Protein AF-K6U8A3-F1 (afdb_monomer_lite)

Foldseek 3Di:
DDDDDDDDDDDPDDDDDDDDDDDDDDDDDDDDDDPPPPPPPPFDDPPPWACQLQLFFPLVLVQLLDDPCLLVLLLVLCCCQPVVPDDPVSCVVVVDDDDSVDRDALLVCCVVPLQSSLQNLQVVVVVLCCVVPNPCCPFQPQVLQQVQQCCCCQVVVNHGDLHAAAPSSVVSVSSVSRVVSCVVQVKDWPDKDRFNGFLDWDGGRQWIWTKTWMWTWTDGPNDTDIDIWIKIWTKGFHPCSSSSNDDDPDDDSNGIHGRTMTTAPDGRVCSVPDDDGDSVVSCVSSVHD

Secondary structure (DSSP, 8-state):
----------------PPP-----------------------PPPTTSS-GGGG---HHHHHHHTS-TTHHHHHHHHHHHHHS----HHHHHHHT----TTPPPPHHHHHHHSHHHHHHHHHHHHHHHHHHHH-HIIIIIIIIHHHHHHHIIIIIS-----S--B-HHHHTT-HHHHHHHHHHHTTEEEEEEE--SS-SEEEEETTEEEEEEEEEEEEEETTEEEEEEEEEEEEEEE-HHHHTT----S---TTSEEEEEEEE-SS-TTTTTT-----HHHHHHHTT--

pLDDT: mean 82.22, std 21.34, range [26.22, 97.38]

Radius of gyration: 25.93 Å; chains: 1; bounding box: 70×64×68 Å

Structure (mmCIF, N/CA/C/O backbone):
data_AF-K6U8A3-F1
#
_entry.id   AF-K6U8A3-F1
#
loop_
_atom_site.group_PDB
_atom_site.id
_atom_site.type_symbol
_atom_site.label_atom_id
_atom_site.label_alt_id
_atom_site.label_comp_id
_atom_site.label_asym_id
_atom_site.label_entity_id
_atom_site.label_seq_id
_atom_site.pdbx_PDB_ins_code
_atom_site.Cartn_x
_atom_site.Cartn_y
_atom_site.Cartn_z
_atom_site.occupancy
_atom_site.B_iso_or_equiv
_atom_site.auth_seq_id
_atom_site.auth_comp_id
_atom_site.auth_asym_id
_atom_site.auth_atom_id
_atom_site.pdbx_PDB_model_num
ATOM 1 N N . MET A 1 1 ? -45.084 24.220 -28.113 1.00 35.88 1 MET A N 1
ATOM 2 C CA . MET A 1 1 ? -44.833 22.967 -27.361 1.00 35.88 1 MET A CA 1
ATOM 3 C C . MET A 1 1 ? -44.150 23.301 -26.039 1.00 35.88 1 MET A C 1
ATOM 5 O O . MET A 1 1 ? -43.541 24.353 -25.929 1.00 35.88 1 MET A O 1
ATOM 9 N N . LYS A 1 2 ? -44.396 22.476 -25.022 1.00 29.36 2 LYS A N 1
ATOM 10 C CA . LYS A 1 2 ? -44.248 22.742 -23.581 1.00 29.36 2 LYS A CA 1
ATOM 11 C C . LYS A 1 2 ? -42.778 22.800 -23.086 1.00 29.36 2 LYS A C 1
ATOM 13 O O . LYS A 1 2 ? -41.975 22.022 -23.575 1.00 29.36 2 LYS A O 1
ATOM 18 N N . LYS A 1 3 ? -42.537 23.694 -22.098 1.00 26.92 3 LYS A N 1
ATOM 19 C CA . LYS A 1 3 ? -41.635 23.722 -20.894 1.00 26.92 3 LYS A CA 1
ATOM 20 C C . LYS A 1 3 ? -40.446 22.721 -20.815 1.00 26.92 3 LYS A C 1
ATOM 22 O O . LYS A 1 3 ? -40.635 21.567 -21.160 1.00 26.92 3 LYS A O 1
ATOM 27 N N . LYS A 1 4 ? -39.258 23.017 -20.245 1.00 29.42 4 LYS A N 1
ATOM 28 C CA . LYS A 1 4 ? -38.856 23.708 -18.976 1.00 29.42 4 LYS A CA 1
ATOM 29 C C . LYS A 1 4 ? -37.395 24.235 -19.109 1.00 29.42 4 LYS A C 1
ATOM 31 O O . LYS A 1 4 ? -36.600 23.546 -19.732 1.00 29.42 4 LYS A O 1
ATOM 36 N N . GLN A 1 5 ? -37.033 25.485 -18.773 1.00 26.56 5 GLN A N 1
ATOM 37 C CA . GLN A 1 5 ? -36.526 26.035 -17.479 1.00 26.56 5 GLN A CA 1
ATOM 38 C C . GLN A 1 5 ? -35.533 25.122 -16.711 1.00 26.56 5 GLN A C 1
ATOM 40 O O . GLN A 1 5 ? -35.923 24.002 -16.410 1.00 26.56 5 GLN A O 1
ATOM 45 N N . ILE A 1 6 ? -34.247 25.434 -16.441 1.00 31.02 6 ILE A N 1
ATOM 46 C CA . ILE A 1 6 ? -33.487 26.617 -15.934 1.00 31.02 6 ILE A CA 1
ATOM 47 C C . ILE A 1 6 ? -33.109 26.483 -14.432 1.00 31.02 6 ILE A C 1
ATOM 49 O O . ILE A 1 6 ? -33.990 26.413 -13.584 1.00 31.02 6 ILE A O 1
ATOM 53 N N . ILE A 1 7 ? -31.785 26.578 -14.193 1.00 26.41 7 ILE A N 1
ATOM 54 C CA . ILE A 1 7 ? -31.013 27.128 -13.047 1.00 26.41 7 ILE A CA 1
ATOM 55 C C . ILE A 1 7 ? -30.663 26.273 -11.806 1.00 26.41 7 ILE A C 1
ATOM 57 O O . ILE A 1 7 ? -31.509 25.734 -11.100 1.00 26.41 7 ILE A O 1
ATOM 61 N N . SER A 1 8 ? -29.342 26.276 -11.561 1.00 34.12 8 SER A N 1
ATOM 62 C CA . SER A 1 8 ? -28.555 26.040 -10.343 1.00 34.12 8 SER A CA 1
ATOM 63 C C . SER A 1 8 ? -29.163 26.587 -9.056 1.00 34.12 8 SER A C 1
ATOM 65 O O . SER A 1 8 ? -29.753 27.651 -9.095 1.00 34.12 8 SER A O 1
ATOM 67 N N . ILE A 1 9 ? -28.848 25.992 -7.902 1.00 30.17 9 ILE A N 1
ATOM 68 C CA . ILE A 1 9 ? -28.733 26.718 -6.624 1.00 30.17 9 ILE A CA 1
ATOM 69 C C . ILE A 1 9 ? -27.788 25.949 -5.683 1.00 30.17 9 ILE A C 1
ATOM 71 O O . ILE A 1 9 ? -27.979 24.766 -5.410 1.00 30.17 9 ILE A O 1
ATOM 75 N N . LEU A 1 10 ? -26.773 26.679 -5.205 1.00 28.81 10 LEU A N 1
ATOM 76 C CA . LEU A 1 10 ? -26.010 26.454 -3.976 1.00 28.81 10 LEU A CA 1
ATOM 77 C C . LEU A 1 10 ? -26.970 26.250 -2.792 1.00 28.81 10 LEU A C 1
ATOM 79 O O . LEU A 1 10 ? -27.760 27.146 -2.500 1.00 28.81 10 LEU A O 1
ATOM 83 N N . LEU A 1 11 ? -26.845 25.158 -2.039 1.00 27.16 11 LEU A N 1
ATOM 84 C CA . LEU A 1 11 ? -27.446 25.081 -0.706 1.00 27.16 11 LEU A CA 1
ATOM 85 C C . LEU A 1 11 ? -26.465 25.618 0.342 1.00 27.16 11 LEU A C 1
ATOM 87 O O . LEU A 1 11 ? -25.591 24.906 0.826 1.00 27.16 11 LEU A O 1
ATOM 91 N N . ALA A 1 12 ? -26.655 26.886 0.701 1.00 31.59 12 ALA A N 1
ATOM 92 C CA . ALA A 1 12 ? -26.3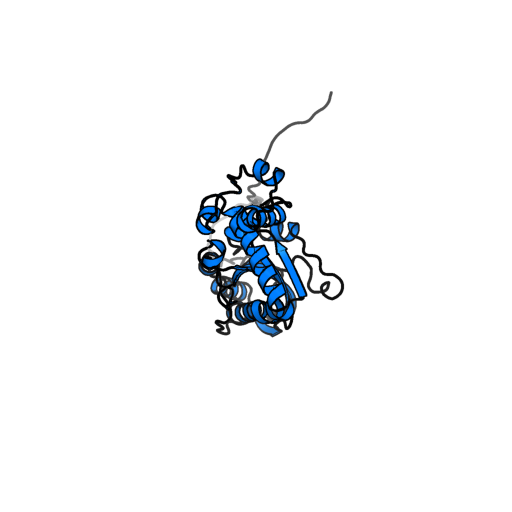47 27.396 2.028 1.00 31.59 12 ALA A CA 1
ATOM 93 C C . ALA A 1 12 ? -27.630 27.280 2.862 1.00 31.59 12 ALA A C 1
ATOM 95 O O . ALA A 1 12 ? -28.633 27.926 2.563 1.00 31.59 12 ALA A O 1
ATOM 96 N N . SER A 1 13 ? -27.626 26.423 3.878 1.00 29.50 13 SER A N 1
ATOM 97 C CA . SER A 1 13 ? -28.748 26.255 4.800 1.00 29.50 13 SER A CA 1
ATOM 98 C C . SER A 1 13 ? -28.536 27.105 6.053 1.00 29.50 13 SER A C 1
ATOM 100 O O . SER A 1 13 ? -27.825 26.703 6.971 1.00 29.50 13 SER A O 1
ATOM 102 N N . THR A 1 14 ? -29.183 28.269 6.096 1.00 30.77 14 THR A N 1
ATOM 103 C CA . THR A 1 14 ? -29.512 29.003 7.325 1.00 30.77 14 THR A CA 1
ATOM 104 C C . THR A 1 14 ? -30.912 28.594 7.788 1.00 30.77 14 THR A C 1
ATOM 106 O O . THR A 1 14 ? -31.884 28.709 7.043 1.00 30.77 14 THR A O 1
ATOM 109 N N . LEU A 1 15 ? -31.026 28.100 9.024 1.00 30.42 15 LEU A N 1
ATOM 110 C CA . LEU A 1 15 ? -32.293 27.698 9.641 1.00 30.42 15 LEU A CA 1
ATOM 111 C C . LEU A 1 15 ? -32.801 28.787 10.599 1.00 30.42 15 LEU A C 1
ATOM 113 O O . LEU A 1 15 ? -32.274 28.995 11.685 1.00 30.42 15 LEU A O 1
ATOM 117 N N . VAL A 1 16 ? -33.797 29.509 10.086 1.00 33.47 16 VAL A N 1
ATOM 118 C CA . VAL A 1 16 ? -35.044 30.017 10.687 1.00 33.47 16 VAL A CA 1
ATOM 119 C C . VAL A 1 16 ? -35.156 30.039 12.223 1.00 33.47 16 VAL A C 1
ATOM 121 O O . VAL A 1 16 ? -35.279 29.002 12.869 1.00 33.47 16 VAL A O 1
ATOM 124 N N . LEU A 1 17 ? -35.310 31.250 12.770 1.00 30.38 17 LEU A N 1
ATOM 125 C CA . LEU A 1 17 ? -36.030 31.520 14.020 1.00 30.38 17 LEU A CA 1
ATOM 126 C C . LEU A 1 17 ? -37.488 31.865 13.685 1.00 30.38 17 LEU A C 1
ATOM 128 O O . LEU A 1 17 ? -37.759 32.797 12.927 1.00 30.38 17 LEU A O 1
ATOM 132 N N . SER A 1 18 ? -38.427 31.111 14.250 1.00 36.34 18 SER A N 1
ATOM 133 C CA . SER A 1 18 ? -39.861 31.394 14.200 1.00 36.34 18 SER A CA 1
ATOM 134 C C . SER A 1 18 ? -40.231 32.494 15.196 1.00 36.34 18 SER A C 1
ATOM 136 O O . SER A 1 18 ? -39.960 32.368 16.390 1.00 36.34 18 SER A O 1
ATOM 138 N N . VAL A 1 19 ? -40.905 33.534 14.705 1.00 33.38 19 VAL A N 1
ATOM 139 C CA . VAL A 1 19 ? -41.588 34.551 15.511 1.00 33.38 19 VAL A CA 1
ATOM 140 C C . VAL A 1 19 ? -43.072 34.201 15.613 1.00 33.38 19 VAL A C 1
ATOM 142 O O . VAL A 1 19 ? -43.750 34.050 14.601 1.00 33.38 19 VAL A O 1
ATOM 145 N N . ALA A 1 20 ? -43.578 34.153 16.839 1.00 35.59 20 ALA A N 1
ATOM 146 C CA . ALA A 1 20 ? -44.954 34.463 17.224 1.00 35.59 20 ALA A CA 1
ATOM 147 C C . ALA A 1 20 ? -44.836 35.040 18.648 1.00 35.59 20 ALA A C 1
ATOM 149 O O . ALA A 1 20 ? -44.120 34.472 19.460 1.00 35.59 20 ALA A O 1
ATOM 150 N N . GLY A 1 21 ? -45.396 36.168 19.068 1.00 27.78 21 GLY A N 1
ATOM 151 C CA . GLY A 1 21 ? -46.399 37.061 18.513 1.00 27.78 21 GLY A CA 1
ATOM 152 C C . GLY A 1 21 ? -47.161 37.658 19.706 1.00 27.78 21 GLY A C 1
ATOM 153 O O . GLY A 1 21 ? -48.033 36.994 20.242 1.00 27.78 21 GLY A O 1
ATOM 154 N N . CYS A 1 22 ? -46.791 38.887 20.089 1.00 30.98 22 CYS A N 1
ATOM 155 C CA . CYS A 1 22 ? -47.539 39.911 20.846 1.00 30.98 22 CYS A CA 1
ATOM 156 C C . CYS A 1 22 ? -48.062 39.658 22.281 1.00 30.98 22 CYS A C 1
ATOM 158 O O . CYS A 1 22 ? -48.959 38.859 22.519 1.00 30.98 22 CYS A O 1
ATOM 160 N N . GLY A 1 23 ? -47.639 40.542 23.197 1.00 26.22 23 GLY A N 1
ATOM 161 C CA . GLY A 1 23 ? -48.349 40.878 24.437 1.00 26.22 23 GLY A CA 1
ATOM 162 C C . GLY A 1 23 ? -47.512 41.773 25.359 1.00 26.22 23 GLY A C 1
ATOM 163 O O . GLY A 1 23 ? -46.598 41.284 26.010 1.00 26.22 23 GLY A O 1
ATOM 164 N N . ASN A 1 24 ? -47.795 43.081 25.381 1.00 32.06 24 ASN A N 1
ATOM 165 C CA . ASN A 1 24 ? -47.168 44.082 26.260 1.00 32.06 24 ASN A CA 1
ATOM 166 C C . ASN A 1 24 ? -47.324 43.735 27.755 1.00 32.06 24 ASN A C 1
ATOM 168 O O . ASN A 1 24 ? -48.407 43.315 28.152 1.00 32.06 24 ASN A O 1
ATOM 172 N N . VAL A 1 25 ? -46.293 44.029 28.563 1.00 28.42 25 VAL A N 1
ATOM 173 C CA . VAL A 1 25 ? -46.307 44.889 29.777 1.00 28.42 25 VAL A CA 1
ATOM 174 C C . VAL A 1 25 ? -45.043 44.630 30.628 1.00 28.42 25 VAL A C 1
ATOM 176 O O . VAL A 1 25 ? -44.762 43.509 31.028 1.00 28.42 25 VAL A O 1
ATOM 179 N N . GLU A 1 26 ? -44.322 45.730 30.862 1.00 27.50 26 GLU A N 1
ATOM 180 C CA . GLU A 1 26 ? -43.403 46.100 31.954 1.00 27.50 26 GLU A CA 1
ATOM 181 C C . GLU A 1 26 ? -42.229 45.209 32.419 1.00 27.50 26 GLU A C 1
ATOM 183 O O . GLU A 1 26 ? -42.326 44.048 32.797 1.00 27.50 26 GLU A O 1
ATOM 188 N N . SER A 1 27 ? -41.086 45.896 32.486 1.00 34.75 27 SER A N 1
ATOM 189 C CA . SER A 1 27 ? -39.817 45.554 33.122 1.00 34.75 27 SER A CA 1
ATOM 190 C C . SER A 1 27 ? -39.935 45.011 34.551 1.00 34.75 27 SER A C 1
ATOM 192 O O . SER A 1 27 ? -40.571 45.652 35.389 1.00 34.75 27 SER A O 1
ATOM 194 N N . LYS A 1 28 ? -39.171 43.953 34.857 1.00 28.53 28 LYS A N 1
ATOM 195 C CA . LYS A 1 28 ? -38.159 43.909 35.936 1.00 28.53 28 LYS A CA 1
ATOM 196 C C . LYS A 1 28 ? -37.481 42.534 35.999 1.00 28.53 28 LYS A C 1
ATOM 198 O O . LYS A 1 28 ? -38.153 41.513 35.952 1.00 28.53 28 LYS A O 1
ATOM 203 N N . ASP A 1 29 ? -36.154 42.583 36.094 1.00 34.88 29 ASP A N 1
ATOM 204 C CA . ASP A 1 29 ? -35.201 41.608 36.635 1.00 34.88 29 ASP A CA 1
ATOM 205 C C . ASP A 1 29 ? -35.615 40.133 36.720 1.00 34.88 29 ASP A C 1
ATOM 207 O O . ASP A 1 29 ? -36.453 39.753 37.537 1.00 34.88 29 ASP A O 1
ATOM 211 N N . ARG A 1 30 ? -34.883 39.282 35.987 1.00 29.86 30 ARG A N 1
ATOM 212 C CA . ARG A 1 30 ? -34.468 37.958 36.472 1.00 29.86 30 ARG A CA 1
ATOM 213 C C . ARG A 1 30 ? -33.331 37.386 35.633 1.00 29.86 30 ARG A C 1
ATOM 215 O O . ARG A 1 30 ? -33.435 37.254 34.415 1.00 29.86 30 ARG A O 1
ATOM 222 N N . GLU A 1 31 ? -32.257 37.055 36.342 1.00 39.59 31 GLU A N 1
ATOM 223 C CA . GLU A 1 31 ? -31.182 36.159 35.935 1.00 39.59 31 GLU A CA 1
ATOM 224 C C . GLU A 1 31 ? -31.754 34.946 35.197 1.00 39.59 31 GLU A C 1
ATOM 226 O O . GLU A 1 31 ? -32.585 34.220 35.741 1.00 39.59 31 GLU A O 1
ATOM 231 N N . ASN A 1 32 ? -31.294 34.705 33.972 1.00 26.92 32 ASN A N 1
ATOM 232 C CA . ASN A 1 32 ? -31.509 33.431 33.307 1.00 26.92 32 ASN A CA 1
ATOM 233 C C . ASN A 1 32 ? -30.154 32.815 32.989 1.00 26.92 32 ASN A C 1
ATOM 235 O O . ASN A 1 32 ? -29.390 33.308 32.159 1.00 26.92 32 ASN A O 1
ATOM 239 N N . ALA A 1 33 ? -29.893 31.719 33.697 1.00 35.16 33 ALA A N 1
ATOM 240 C CA . ALA A 1 33 ? -28.872 30.743 33.395 1.00 35.16 33 ALA A CA 1
ATOM 241 C C . ALA A 1 33 ? -28.914 30.401 31.901 1.00 35.16 33 ALA A C 1
ATOM 243 O O . ALA A 1 33 ? -29.933 29.931 31.390 1.00 35.16 33 ALA A O 1
ATOM 244 N N . SER A 1 34 ? -27.803 30.616 31.194 1.00 30.12 34 SER A N 1
ATOM 245 C CA . SER A 1 34 ? -27.663 30.084 29.846 1.00 30.12 34 SER A CA 1
ATOM 246 C C . SER A 1 34 ? -27.550 28.564 29.952 1.00 30.12 34 SER A C 1
ATOM 248 O O . SER A 1 34 ? -26.484 28.028 30.262 1.00 30.12 34 SER A O 1
ATOM 250 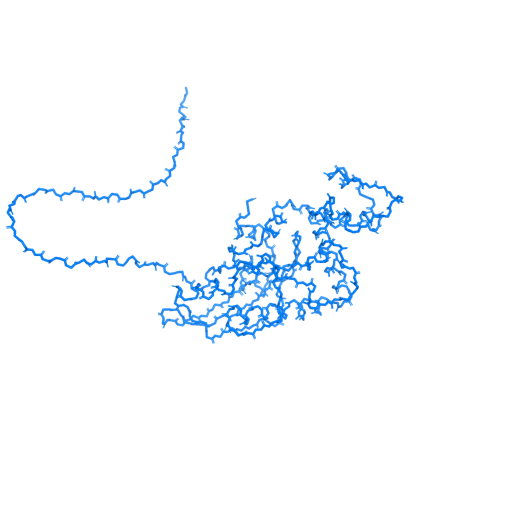N N . GLN A 1 35 ? -28.639 27.851 29.683 1.00 36.22 35 GLN A N 1
ATOM 251 C CA . GLN A 1 35 ? -28.529 26.482 29.203 1.00 36.22 35 GLN A CA 1
ATOM 252 C C . GLN A 1 35 ? -27.868 26.555 27.825 1.00 36.22 35 GLN A C 1
ATOM 254 O O . GLN A 1 35 ? -28.521 26.781 26.810 1.00 36.22 35 GLN A O 1
ATOM 259 N N . GLN A 1 36 ? -26.542 26.398 27.799 1.00 33.03 36 GLN A N 1
ATOM 260 C CA . GLN A 1 36 ? -25.858 25.898 26.617 1.00 33.03 36 GLN A CA 1
ATOM 261 C C . GLN A 1 36 ? -26.446 24.513 26.349 1.00 33.03 36 GLN A C 1
ATOM 263 O O . GLN A 1 36 ? -26.078 23.536 26.998 1.00 33.03 36 GLN A O 1
ATOM 268 N N . THR A 1 37 ? -27.393 24.426 25.419 1.00 33.75 37 THR A N 1
ATOM 269 C CA . THR A 1 37 ? -27.700 23.172 24.738 1.00 33.75 37 THR A CA 1
ATOM 270 C C . THR A 1 37 ? -26.404 22.707 24.092 1.00 33.75 37 THR A C 1
ATOM 272 O O . THR A 1 37 ? -26.013 23.196 23.032 1.00 33.75 37 THR A O 1
ATOM 275 N N . ALA A 1 38 ? -25.693 21.818 24.786 1.00 37.59 38 ALA A N 1
ATOM 276 C CA . ALA A 1 38 ? -24.611 21.052 24.210 1.00 37.59 38 ALA A CA 1
ATOM 277 C C . ALA A 1 38 ? -25.214 20.320 23.013 1.00 37.59 38 ALA A C 1
ATOM 279 O O . ALA A 1 38 ? -26.070 19.452 23.179 1.00 37.59 38 ALA A O 1
ATOM 280 N N . VAL A 1 39 ? -24.827 20.730 21.807 1.00 37.94 39 VAL A N 1
ATOM 281 C CA . VAL A 1 39 ? -25.067 19.930 20.612 1.00 37.94 39 VAL A CA 1
ATOM 282 C C . VAL A 1 39 ? -24.349 18.618 20.886 1.00 37.94 39 VAL A C 1
ATOM 284 O O . VAL A 1 39 ? -23.119 18.572 20.909 1.00 37.94 39 VAL A O 1
ATOM 287 N N . GLU A 1 40 ? -25.115 17.583 21.215 1.00 40.81 40 GLU A N 1
ATOM 288 C CA . GLU A 1 40 ? -24.596 16.240 21.384 1.00 40.81 40 GLU A CA 1
ATOM 289 C C . GLU A 1 40 ? -24.090 15.822 20.004 1.00 40.81 40 GLU A C 1
ATOM 291 O O . GLU A 1 40 ? -24.860 15.473 19.112 1.00 40.81 40 GLU A O 1
ATOM 296 N N . VAL A 1 41 ? -22.786 16.005 19.784 1.00 47.97 41 VAL A N 1
ATOM 297 C CA . VAL A 1 41 ? -22.106 15.539 18.580 1.00 47.97 41 VAL A CA 1
ATOM 298 C C . VAL A 1 41 ? -22.381 14.046 18.520 1.00 47.97 41 VAL A C 1
ATOM 300 O O . VAL A 1 41 ? -21.908 13.304 19.382 1.00 47.97 41 VAL A O 1
ATOM 303 N N . VAL A 1 42 ? -23.196 13.623 17.551 1.00 53.47 42 VAL A N 1
ATOM 304 C CA . VAL A 1 42 ? -23.470 12.208 17.306 1.00 53.47 42 VAL A CA 1
ATOM 305 C C . VAL A 1 42 ? -22.128 11.572 16.974 1.00 53.47 42 VAL A C 1
ATOM 307 O O . VAL A 1 42 ? -21.573 11.802 15.901 1.00 53.47 42 VAL A O 1
ATOM 310 N N . LYS A 1 43 ? -21.563 10.858 17.947 1.00 67.19 43 LYS A N 1
ATOM 311 C CA . LYS A 1 43 ? -20.284 10.175 17.786 1.00 67.19 43 LYS A CA 1
ATOM 312 C C . LYS A 1 43 ? -20.481 9.010 16.838 1.00 67.19 43 LYS A C 1
ATOM 314 O O . LYS A 1 43 ? -21.478 8.294 16.920 1.00 67.19 43 LYS A O 1
ATOM 319 N N . GLU A 1 44 ? -19.531 8.852 15.934 1.00 77.94 44 GLU A N 1
ATOM 320 C CA . GLU A 1 44 ? -19.513 7.738 15.001 1.00 77.94 44 GLU A CA 1
ATOM 321 C C . GLU A 1 44 ? -19.394 6.412 15.767 1.00 77.94 44 GLU A C 1
ATOM 323 O O . GLU A 1 44 ? -18.753 6.345 16.820 1.00 77.94 44 GLU A O 1
ATOM 328 N N . GLU A 1 45 ? -20.010 5.348 15.255 1.00 85.06 45 GLU A N 1
ATOM 329 C CA . GLU A 1 45 ? -19.777 4.002 15.777 1.00 85.06 45 GLU A CA 1
ATOM 330 C C . GLU A 1 45 ? -18.288 3.644 15.634 1.00 85.06 45 GLU A C 1
ATOM 332 O O . GLU A 1 45 ? -17.689 3.884 14.584 1.00 85.06 45 GLU A O 1
ATOM 337 N N . ALA A 1 46 ? -17.683 3.074 16.684 1.00 85.75 46 ALA A N 1
ATOM 338 C CA . ALA A 1 46 ? -16.265 2.729 16.686 1.00 85.75 46 ALA A CA 1
ATOM 339 C C . ALA A 1 46 ? -15.869 1.934 15.432 1.00 85.75 46 ALA A C 1
ATOM 341 O O . ALA A 1 46 ? -16.400 0.848 15.173 1.00 85.75 46 ALA A O 1
ATOM 342 N N . PHE A 1 47 ? -14.897 2.478 14.695 1.00 88.56 47 PHE A N 1
ATOM 343 C CA . PHE A 1 47 ? -14.329 1.893 13.483 1.00 88.56 47 PHE A CA 1
ATOM 344 C C . PHE A 1 47 ? -15.318 1.677 12.325 1.00 88.56 47 PHE A C 1
ATOM 346 O O . PHE A 1 47 ? -15.084 0.809 11.482 1.00 88.56 47 PHE A O 1
ATOM 353 N N . ALA A 1 48 ? -16.422 2.432 12.261 1.00 84.00 48 ALA A N 1
ATOM 354 C CA . ALA A 1 48 ? -17.243 2.476 11.047 1.00 84.00 48 ALA A CA 1
ATOM 355 C C . ALA A 1 48 ? -16.456 3.068 9.858 1.00 84.00 48 ALA A C 1
ATOM 357 O O . ALA A 1 48 ? -16.582 2.586 8.733 1.00 84.00 48 ALA A O 1
ATOM 358 N N . THR A 1 49 ? -15.587 4.039 10.132 1.00 81.50 49 THR A N 1
ATOM 359 C CA . THR A 1 49 ? -14.495 4.528 9.284 1.00 81.50 49 THR A CA 1
ATOM 360 C C . THR A 1 49 ? -13.188 4.566 10.084 1.00 81.50 49 THR A C 1
ATOM 362 O O . THR A 1 49 ? -13.187 4.383 11.306 1.00 81.50 49 THR A O 1
ATOM 365 N N . ILE A 1 50 ? -12.060 4.789 9.402 1.00 91.19 50 ILE A N 1
ATOM 366 C CA . ILE A 1 50 ? -10.758 5.020 10.044 1.00 91.19 50 ILE A CA 1
ATOM 367 C C . ILE A 1 50 ? -10.152 6.338 9.540 1.00 91.19 50 ILE A C 1
ATOM 369 O O . ILE A 1 50 ? -10.323 6.679 8.364 1.00 91.19 50 ILE A O 1
ATOM 373 N N . PRO A 1 51 ? -9.450 7.112 10.388 1.00 91.94 51 PRO A N 1
ATOM 374 C CA . PRO A 1 51 ? -8.890 8.398 9.975 1.00 91.94 51 PRO A CA 1
ATOM 375 C C . PRO A 1 51 ? -7.847 8.278 8.854 1.00 91.94 51 PRO A C 1
ATOM 377 O O . PRO A 1 51 ? -7.693 9.218 8.074 1.00 91.94 51 PRO A O 1
ATOM 380 N N . GLU A 1 52 ? -7.169 7.136 8.731 1.00 92.81 52 GLU A N 1
ATOM 381 C CA . GLU A 1 52 ? -6.140 6.867 7.723 1.00 92.81 52 GLU A CA 1
ATOM 382 C C . GLU A 1 52 ? -6.644 6.986 6.284 1.00 92.81 52 GLU A C 1
ATOM 384 O O . GLU A 1 52 ? -5.871 7.375 5.409 1.00 92.81 52 GLU A O 1
ATOM 389 N N . GLU A 1 53 ? -7.936 6.762 6.031 1.00 90.56 53 GLU A N 1
ATOM 390 C CA . GLU A 1 53 ? -8.526 6.934 4.695 1.00 90.56 53 GLU A CA 1
ATOM 391 C C . GLU A 1 53 ? -8.381 8.377 4.183 1.00 90.56 53 GLU A C 1
ATOM 393 O O . GLU A 1 53 ? -8.294 8.620 2.979 1.00 90.56 53 GLU A O 1
ATOM 398 N N . LYS A 1 54 ? -8.264 9.349 5.097 1.00 89.88 54 LYS A N 1
ATOM 399 C CA . LYS A 1 54 ? -8.018 10.764 4.776 1.00 89.88 54 LYS A CA 1
ATOM 400 C C . LYS A 1 54 ? -6.531 11.098 4.650 1.00 89.88 54 LYS A C 1
ATOM 402 O O . LYS A 1 54 ? -6.188 12.173 4.158 1.00 89.88 54 LYS A O 1
ATOM 407 N N . LEU A 1 55 ? -5.650 10.196 5.078 1.00 92.00 55 LEU A N 1
ATOM 408 C CA . LEU A 1 55 ? -4.199 10.377 5.117 1.00 92.00 55 LEU A CA 1
ATOM 409 C C . LEU A 1 55 ? -3.484 9.720 3.926 1.00 92.00 55 LEU A C 1
ATOM 411 O O . LEU A 1 55 ? -2.266 9.593 3.932 1.00 92.00 55 LEU A O 1
ATOM 415 N N . VAL A 1 56 ? -4.206 9.323 2.880 1.00 91.06 56 VAL A N 1
ATOM 416 C CA . VAL A 1 56 ? -3.605 8.772 1.659 1.00 91.06 56 VAL A CA 1
ATOM 417 C C . VAL A 1 56 ? -2.579 9.735 1.035 1.00 91.06 56 VAL A C 1
ATOM 419 O O . VAL A 1 56 ? -2.793 10.953 0.953 1.00 91.06 56 VAL A O 1
ATOM 422 N N . THR A 1 57 ? -1.449 9.177 0.602 1.00 93.44 57 THR A N 1
ATOM 423 C CA . THR A 1 57 ? -0.385 9.889 -0.122 1.00 93.44 57 THR A CA 1
ATOM 424 C C . THR A 1 57 ? -0.852 10.356 -1.501 1.00 93.44 57 THR A C 1
ATOM 426 O O . THR A 1 57 ? -1.648 9.698 -2.176 1.00 93.44 57 THR A O 1
ATOM 429 N N . ASN A 1 58 ? -0.348 11.505 -1.943 1.00 93.94 58 ASN A N 1
ATOM 430 C CA . ASN A 1 58 ? -0.521 12.024 -3.292 1.00 93.94 58 ASN A CA 1
ATOM 431 C C . ASN A 1 58 ? 0.053 11.046 -4.309 1.00 93.94 58 ASN A C 1
ATOM 433 O O . ASN A 1 58 ? -0.555 10.871 -5.358 1.00 93.94 58 ASN A O 1
ATOM 437 N N . TYR A 1 59 ? 1.151 10.357 -3.975 1.00 93.56 59 TYR A N 1
ATOM 438 C CA . TYR A 1 59 ? 1.652 9.253 -4.791 1.00 93.56 59 TYR A CA 1
ATOM 439 C C . TYR A 1 59 ? 0.538 8.244 -5.115 1.00 93.56 59 TYR A C 1
ATOM 441 O O . TYR A 1 59 ? 0.202 8.059 -6.282 1.00 93.56 59 TYR A O 1
ATOM 449 N N . ILE A 1 60 ? -0.101 7.648 -4.098 1.00 94.44 60 ILE A N 1
ATOM 450 C CA . ILE A 1 60 ? -1.163 6.650 -4.306 1.00 94.44 60 ILE A CA 1
ATOM 451 C C . ILE A 1 60 ? -2.348 7.249 -5.062 1.00 94.44 60 ILE A C 1
ATOM 453 O O . ILE A 1 60 ? -2.871 6.609 -5.973 1.00 94.44 60 ILE A O 1
ATOM 457 N N . LYS A 1 61 ? -2.739 8.489 -4.748 1.00 94.50 61 LYS A N 1
ATOM 458 C CA . LYS A 1 61 ? -3.814 9.185 -5.469 1.00 94.50 61 LYS A CA 1
ATOM 459 C C . LYS A 1 61 ? -3.527 9.315 -6.963 1.00 94.50 61 LYS A C 1
ATOM 461 O O . LYS A 1 61 ? -4.367 8.924 -7.768 1.00 94.50 61 LYS A O 1
ATOM 466 N N . THR A 1 62 ? -2.342 9.800 -7.324 1.00 93.75 62 THR A N 1
ATOM 467 C CA . THR A 1 62 ? -1.918 9.980 -8.719 1.00 93.75 62 THR A CA 1
ATOM 468 C C . THR A 1 62 ? -1.833 8.654 -9.467 1.00 93.75 62 THR A C 1
ATOM 470 O O . THR A 1 62 ? -2.185 8.583 -10.642 1.00 93.75 62 THR A O 1
ATOM 473 N N . LYS A 1 63 ? -1.376 7.577 -8.816 1.00 93.56 63 LYS A N 1
ATOM 474 C CA . LYS A 1 63 ? -1.314 6.265 -9.473 1.00 93.56 63 LYS A CA 1
ATOM 475 C C . LYS A 1 63 ? -2.697 5.652 -9.658 1.00 93.56 63 LYS A C 1
ATOM 477 O O . LYS A 1 63 ? -3.013 5.173 -10.741 1.00 93.56 63 LYS A O 1
ATOM 482 N N . LEU A 1 64 ? -3.550 5.706 -8.639 1.00 92.94 64 LEU A N 1
ATOM 483 C CA . LEU A 1 64 ? -4.898 5.151 -8.723 1.00 92.94 64 LEU A CA 1
ATOM 484 C C . LEU A 1 64 ? -5.822 5.955 -9.646 1.00 92.94 64 LEU A C 1
ATOM 486 O O . LEU A 1 64 ? -6.776 5.386 -10.167 1.00 92.94 64 LEU A O 1
ATOM 490 N N . SER A 1 65 ? -5.558 7.239 -9.903 1.00 92.94 65 SER A N 1
ATOM 491 C CA . SER A 1 65 ? -6.334 8.025 -10.876 1.00 92.94 65 SER A CA 1
ATOM 492 C C . SER A 1 65 ? -6.083 7.623 -12.331 1.00 92.94 65 SER A C 1
ATOM 494 O O . SER A 1 65 ? -6.809 8.065 -13.217 1.00 92.94 65 SER A O 1
ATOM 496 N N . GLN A 1 66 ? -5.069 6.796 -12.595 1.00 92.94 66 GLN A N 1
ATOM 497 C CA . GLN A 1 66 ? -4.770 6.328 -13.942 1.00 92.94 66 GLN A CA 1
ATOM 498 C C . GLN A 1 66 ? -5.870 5.394 -14.469 1.00 92.94 66 GLN A C 1
ATOM 500 O O . GLN A 1 66 ? -6.644 4.789 -13.715 1.00 92.94 66 GLN A O 1
ATOM 505 N N . GLU A 1 67 ? -5.930 5.283 -15.794 1.00 89.31 67 GLU A N 1
ATOM 506 C CA . GLU A 1 67 ? -6.845 4.376 -16.486 1.00 89.31 67 GLU A CA 1
ATOM 507 C C . GLU A 1 67 ? -6.510 2.899 -16.222 1.00 89.31 67 GLU A C 1
ATOM 509 O O . GLU A 1 67 ? -5.368 2.543 -15.939 1.00 89.31 67 GLU A O 1
ATOM 514 N N . ASP A 1 68 ? -7.489 2.011 -16.395 1.00 86.06 68 ASP A N 1
ATOM 515 C CA . ASP A 1 68 ? -7.359 0.586 -16.053 1.00 86.06 68 ASP A CA 1
ATOM 516 C C . ASP A 1 68 ? -6.200 -0.117 -16.779 1.00 86.06 68 ASP A C 1
ATOM 518 O O . ASP A 1 68 ? -5.566 -1.019 -16.236 1.00 86.06 68 ASP A O 1
ATOM 522 N N . SER A 1 69 ? -5.879 0.310 -18.006 1.00 91.31 69 SER A N 1
ATOM 523 C CA . SER A 1 69 ? -4.771 -0.277 -18.774 1.00 91.31 69 SER A CA 1
ATOM 524 C C . SER A 1 69 ? -3.381 0.140 -18.275 1.00 91.31 69 SER A C 1
ATOM 526 O O . SER A 1 69 ? -2.380 -0.420 -18.721 1.00 91.31 69 SER A O 1
ATOM 528 N N . PHE A 1 70 ? -3.295 1.131 -17.383 1.00 94.25 70 PHE A N 1
ATOM 529 C CA . PHE A 1 70 ? -2.040 1.769 -17.000 1.00 94.25 70 PHE A CA 1
ATOM 530 C C . PHE A 1 70 ? -1.066 0.819 -16.299 1.00 94.25 70 PHE A C 1
ATOM 532 O O . PHE A 1 70 ? 0.133 0.874 -16.576 1.00 94.25 70 PHE A O 1
ATOM 539 N N . GLU A 1 71 ? -1.557 -0.082 -15.442 1.00 91.50 71 GLU A N 1
ATOM 540 C CA . GLU A 1 71 ? -0.704 -1.065 -14.760 1.00 91.50 71 GLU A CA 1
ATOM 541 C C . GLU A 1 71 ? 0.044 -1.933 -15.782 1.00 91.50 71 GLU A C 1
ATOM 543 O O . GLU A 1 71 ? 1.275 -2.002 -15.764 1.00 91.50 71 GLU A O 1
ATOM 548 N N . GLN A 1 72 ? -0.686 -2.530 -16.730 1.00 93.25 72 GLN A N 1
ATOM 549 C CA . GLN A 1 72 ? -0.087 -3.381 -17.757 1.00 93.25 72 GLN A CA 1
ATOM 550 C C . GLN A 1 72 ? 0.826 -2.583 -18.693 1.00 93.25 72 GLN A C 1
ATOM 552 O O . GLN A 1 72 ? 1.921 -3.039 -19.011 1.00 93.25 72 GLN A O 1
ATOM 557 N N . ASN A 1 73 ? 0.427 -1.368 -19.083 1.00 96.00 73 ASN A N 1
ATOM 558 C CA . ASN A 1 73 ? 1.268 -0.493 -19.905 1.00 96.00 73 ASN A CA 1
ATOM 559 C C . ASN A 1 73 ? 2.600 -0.163 -19.216 1.00 96.00 73 ASN A C 1
ATOM 561 O O . ASN A 1 73 ? 3.628 -0.069 -19.879 1.00 96.00 73 ASN A O 1
ATOM 565 N N . SER A 1 74 ? 2.594 -0.011 -17.891 1.00 95.81 74 SER A N 1
ATOM 566 C CA . SER A 1 74 ? 3.795 0.265 -17.099 1.00 95.81 74 SER A CA 1
ATOM 567 C C . SER A 1 74 ? 4.735 -0.944 -17.038 1.00 95.81 74 SER A C 1
ATOM 569 O O . SER A 1 74 ? 5.954 -0.803 -17.138 1.00 95.81 74 SER A O 1
ATOM 571 N N . VAL A 1 75 ? 4.185 -2.158 -16.940 1.00 94.25 75 VAL A N 1
ATOM 572 C CA . VAL A 1 75 ? 4.969 -3.402 -17.047 1.00 94.25 75 VAL A CA 1
ATOM 573 C C . VAL A 1 75 ? 5.562 -3.553 -18.449 1.00 94.25 75 VAL A C 1
ATOM 575 O O . VAL A 1 75 ? 6.741 -3.884 -18.598 1.00 94.25 75 VAL A O 1
ATOM 578 N N . ASP A 1 76 ? 4.768 -3.289 -19.485 1.00 95.69 76 ASP A N 1
ATOM 579 C CA . ASP A 1 76 ? 5.223 -3.321 -20.874 1.00 95.69 76 ASP A CA 1
ATOM 580 C C . ASP A 1 76 ? 6.293 -2.253 -21.140 1.00 95.69 76 ASP A C 1
ATOM 582 O O . ASP A 1 76 ? 7.232 -2.510 -21.887 1.00 95.69 76 ASP A O 1
ATOM 586 N N . PHE A 1 77 ? 6.201 -1.091 -20.487 1.00 96.94 77 PHE A N 1
ATOM 587 C CA . PHE A 1 77 ? 7.197 -0.022 -20.560 1.00 96.94 77 PHE A CA 1
ATOM 588 C C . PHE A 1 77 ? 8.560 -0.491 -20.047 1.00 96.94 77 PHE A C 1
ATOM 590 O O . PHE A 1 77 ? 9.554 -0.369 -20.759 1.00 96.94 77 PHE A O 1
ATOM 597 N N . ILE A 1 78 ? 8.628 -1.103 -18.862 1.00 94.19 78 ILE A N 1
ATOM 598 C CA . ILE A 1 78 ? 9.909 -1.626 -18.365 1.00 94.19 78 ILE A CA 1
ATOM 599 C C . ILE A 1 78 ? 10.420 -2.757 -19.265 1.00 94.19 78 ILE A C 1
ATOM 601 O O . ILE A 1 78 ? 11.603 -2.802 -19.595 1.00 94.19 78 ILE A O 1
ATOM 605 N N . ASN A 1 79 ? 9.539 -3.645 -19.727 1.00 92.31 79 ASN A N 1
ATOM 606 C CA . ASN A 1 79 ? 9.917 -4.716 -20.649 1.00 92.31 79 ASN A CA 1
ATOM 607 C C . ASN A 1 79 ? 10.444 -4.206 -22.000 1.00 92.31 79 ASN A C 1
ATOM 609 O O . ASN A 1 79 ? 11.330 -4.841 -22.571 1.00 92.31 79 ASN A O 1
ATOM 613 N N . LEU A 1 80 ? 9.922 -3.087 -22.503 1.00 94.31 80 LEU A N 1
ATOM 614 C CA . LEU A 1 80 ? 10.409 -2.440 -23.717 1.00 94.31 80 LEU A CA 1
ATOM 615 C C . LEU A 1 80 ? 11.863 -1.992 -23.547 1.00 94.31 80 LEU A C 1
ATOM 617 O O . LEU A 1 80 ? 12.686 -2.297 -24.401 1.00 94.31 80 LEU A O 1
ATOM 621 N N . TYR A 1 81 ? 12.173 -1.299 -22.450 1.00 92.50 81 TYR A N 1
ATOM 622 C CA . TYR A 1 81 ? 13.485 -0.678 -22.243 1.00 92.50 81 TYR A CA 1
ATOM 623 C C . TYR A 1 81 ? 14.553 -1.602 -21.643 1.00 92.50 81 TYR A C 1
ATOM 625 O O . TYR A 1 81 ? 15.738 -1.337 -21.820 1.00 92.50 81 TYR A O 1
ATOM 633 N N . ILE A 1 82 ? 14.155 -2.648 -20.914 1.00 86.88 82 ILE A N 1
ATOM 634 C CA . ILE A 1 82 ? 15.082 -3.535 -20.188 1.00 86.88 82 ILE A CA 1
ATOM 635 C C . ILE A 1 82 ? 15.191 -4.917 -20.833 1.00 86.88 82 ILE A C 1
ATOM 637 O O . ILE A 1 82 ? 16.257 -5.522 -20.804 1.00 86.88 82 ILE A O 1
ATOM 641 N N . ASN A 1 83 ? 14.101 -5.417 -21.420 1.00 85.56 83 ASN A N 1
ATOM 642 C CA . ASN A 1 83 ? 14.030 -6.769 -21.982 1.00 85.56 83 ASN A CA 1
ATOM 643 C C . ASN A 1 83 ? 13.870 -6.773 -23.513 1.00 85.56 83 ASN A C 1
ATOM 645 O O . ASN A 1 83 ? 13.569 -7.824 -24.081 1.00 85.56 83 ASN A O 1
ATOM 649 N N . ASP A 1 84 ? 13.997 -5.610 -24.164 1.00 83.31 84 ASP A N 1
ATOM 650 C CA . ASP A 1 84 ? 13.846 -5.399 -25.612 1.00 83.31 84 ASP A CA 1
ATOM 651 C C . ASP A 1 84 ? 12.568 -6.008 -26.218 1.00 83.31 84 ASP A C 1
ATOM 653 O O . ASP A 1 84 ? 12.513 -6.432 -27.379 1.00 83.31 84 ASP A O 1
ATOM 657 N N . LYS A 1 85 ? 11.483 -6.035 -25.435 1.00 88.44 85 LYS A N 1
ATOM 658 C CA . LYS A 1 85 ? 10.171 -6.503 -25.901 1.00 88.44 85 LYS A CA 1
ATOM 659 C C . LYS A 1 85 ? 9.437 -5.367 -26.602 1.00 88.44 85 LYS A C 1
ATOM 661 O O . LYS A 1 85 ? 8.628 -4.661 -26.004 1.00 88.44 85 LYS A O 1
ATOM 666 N N . VAL A 1 86 ? 9.726 -5.194 -27.891 1.00 92.00 86 VAL A N 1
ATOM 667 C CA . VAL A 1 86 ? 9.169 -4.105 -28.706 1.00 92.00 86 VAL A CA 1
ATOM 668 C C . VAL A 1 86 ? 7.636 -4.114 -28.703 1.00 92.00 86 VAL A C 1
ATOM 670 O O . VAL A 1 86 ? 7.005 -5.056 -29.182 1.00 92.00 86 VAL A O 1
ATOM 673 N N . ASN A 1 87 ? 7.035 -3.007 -28.259 1.00 93.50 87 ASN A N 1
ATOM 674 C CA . ASN A 1 87 ? 5.592 -2.774 -28.284 1.00 93.50 87 ASN A CA 1
ATOM 675 C C . ASN A 1 87 ? 5.280 -1.440 -28.987 1.00 93.50 87 ASN A C 1
ATOM 677 O O . ASN A 1 87 ? 5.288 -0.370 -28.379 1.00 93.50 87 ASN A O 1
ATOM 681 N N . LYS A 1 88 ? 4.989 -1.497 -30.295 1.00 94.44 88 LYS A N 1
ATOM 682 C CA . LYS A 1 88 ? 4.710 -0.301 -31.117 1.00 94.44 88 LYS A CA 1
ATOM 683 C C . LYS A 1 88 ? 3.481 0.481 -30.645 1.00 94.44 88 LYS A C 1
ATOM 685 O O . LYS A 1 88 ? 3.468 1.705 -30.749 1.00 94.44 88 LYS A O 1
ATOM 690 N N . SER A 1 89 ? 2.465 -0.216 -30.129 1.00 95.56 89 SER A N 1
ATOM 691 C CA . SER A 1 89 ? 1.255 0.423 -29.604 1.00 95.56 89 SER A CA 1
ATOM 692 C C . SER A 1 89 ? 1.580 1.255 -28.370 1.00 95.56 89 SER A C 1
ATOM 694 O O . SER A 1 89 ? 1.144 2.398 -28.272 1.00 95.56 89 SER A O 1
ATOM 696 N N . LEU A 1 90 ? 2.387 0.709 -27.457 1.00 96.56 90 LEU A N 1
ATOM 697 C CA . LEU A 1 90 ? 2.835 1.417 -26.262 1.00 96.56 90 LEU A CA 1
ATOM 698 C C . LEU A 1 90 ? 3.703 2.631 -26.614 1.00 96.56 90 LEU A C 1
ATOM 700 O O . LEU A 1 90 ? 3.454 3.722 -26.104 1.00 96.56 90 LEU A O 1
ATOM 704 N N . ILE A 1 91 ? 4.668 2.452 -27.528 1.00 96.56 91 ILE A N 1
ATOM 705 C CA . ILE A 1 91 ? 5.539 3.533 -28.013 1.00 96.56 91 ILE A CA 1
ATOM 706 C C . ILE A 1 91 ? 4.703 4.694 -28.546 1.00 96.56 91 ILE A C 1
ATOM 708 O O . ILE A 1 91 ? 4.909 5.834 -28.144 1.00 96.56 91 ILE A O 1
ATOM 712 N N . SER A 1 92 ? 3.728 4.404 -29.410 1.00 96.75 92 SER A N 1
ATOM 713 C CA . SER A 1 92 ? 2.856 5.437 -29.967 1.00 96.75 92 SER A CA 1
ATOM 714 C C . SER A 1 92 ? 1.951 6.070 -28.912 1.00 96.75 92 SER A C 1
ATOM 716 O O . SER A 1 92 ? 1.713 7.272 -28.976 1.00 96.75 92 SER A O 1
ATOM 718 N N . LYS A 1 93 ? 1.427 5.282 -27.967 1.00 96.56 93 LYS A N 1
ATOM 719 C CA . LYS A 1 93 ? 0.479 5.752 -26.951 1.00 96.56 93 LYS A CA 1
ATOM 720 C C . LYS A 1 93 ? 1.099 6.781 -26.008 1.00 96.56 93 LYS A C 1
ATOM 722 O O . LYS A 1 93 ? 0.452 7.771 -25.690 1.00 96.56 93 LYS A O 1
ATOM 727 N N . TYR A 1 94 ? 2.338 6.547 -25.585 1.00 96.06 94 TYR A N 1
ATOM 728 C CA . TYR A 1 94 ? 3.041 7.405 -24.626 1.00 96.06 94 TYR A CA 1
ATOM 729 C C . TYR A 1 94 ? 4.147 8.255 -25.264 1.00 96.06 94 TYR A C 1
ATOM 731 O O . TYR A 1 94 ? 4.903 8.903 -24.547 1.00 96.06 94 TYR A O 1
ATOM 739 N N . ASN A 1 95 ? 4.241 8.261 -26.600 1.00 96.12 95 ASN A N 1
ATOM 740 C CA . ASN A 1 95 ? 5.291 8.947 -27.357 1.00 96.12 95 ASN A CA 1
ATOM 741 C C . ASN A 1 95 ? 6.702 8.615 -26.824 1.00 96.12 95 ASN A C 1
ATOM 743 O O . ASN A 1 95 ? 7.487 9.497 -26.467 1.00 96.12 95 ASN A O 1
ATOM 747 N N . LEU A 1 96 ? 6.984 7.315 -26.699 1.00 96.44 96 LEU A N 1
ATOM 748 C CA . LEU A 1 96 ? 8.210 6.817 -26.081 1.00 96.44 96 LEU A CA 1
ATOM 749 C C . LEU A 1 96 ? 9.404 6.943 -27.030 1.00 96.44 96 LEU A C 1
ATOM 751 O O . LEU A 1 96 ? 9.371 6.476 -28.169 1.00 96.44 96 LEU A O 1
ATOM 755 N N . GLU A 1 97 ? 10.496 7.512 -26.534 1.00 93.56 97 GLU A N 1
ATOM 756 C CA . GLU A 1 97 ? 11.776 7.543 -27.232 1.00 93.56 97 GLU A CA 1
ATOM 757 C C . GLU A 1 97 ? 12.481 6.197 -27.046 1.00 93.56 97 GLU A C 1
ATOM 759 O O . GLU A 1 97 ? 13.135 5.969 -26.026 1.00 93.56 97 GLU A O 1
ATOM 764 N N . TYR A 1 98 ? 12.335 5.297 -28.018 1.00 92.81 98 TYR A N 1
ATOM 765 C CA . TYR A 1 98 ? 12.956 3.973 -27.992 1.00 92.81 98 TYR A CA 1
ATOM 766 C C . TYR A 1 98 ? 13.820 3.726 -29.233 1.00 92.81 98 TYR A C 1
ATOM 768 O O . TYR A 1 98 ? 13.338 3.785 -30.366 1.00 92.81 98 TYR A O 1
ATOM 776 N N . ASP A 1 99 ? 15.088 3.400 -28.999 1.00 90.94 99 ASP A N 1
ATOM 777 C CA . ASP A 1 99 ? 16.044 2.900 -29.981 1.00 90.94 99 ASP A CA 1
ATOM 778 C C . ASP A 1 99 ? 16.596 1.554 -29.480 1.00 90.94 99 ASP A C 1
ATOM 780 O O . ASP A 1 99 ? 17.259 1.532 -28.440 1.00 90.94 99 ASP A O 1
ATOM 784 N N . PRO A 1 100 ? 16.391 0.440 -30.213 1.00 87.88 100 PRO A N 1
ATOM 785 C CA . PRO A 1 100 ? 16.866 -0.886 -29.809 1.00 87.88 100 PRO A CA 1
ATOM 786 C C . PRO A 1 100 ? 18.398 -1.012 -29.743 1.00 87.88 100 PRO A C 1
ATOM 788 O O . PRO A 1 100 ? 18.913 -2.043 -29.324 1.00 87.88 100 PRO A O 1
ATOM 791 N N . LYS A 1 101 ? 19.154 -0.006 -30.202 1.00 89.31 101 LYS A N 1
ATOM 792 C CA . LYS A 1 101 ? 20.621 0.037 -30.081 1.00 89.31 101 LYS A CA 1
ATOM 793 C C . LYS A 1 101 ? 21.106 0.811 -28.856 1.00 89.31 101 LYS A C 1
ATOM 795 O O . LYS A 1 101 ? 22.309 0.835 -28.600 1.00 89.31 101 LYS A O 1
ATOM 800 N N . THR A 1 102 ? 20.204 1.466 -28.131 1.00 91.56 102 THR A N 1
ATOM 801 C CA . THR A 1 102 ? 20.539 2.296 -26.975 1.00 91.56 102 THR A CA 1
ATOM 802 C C . THR A 1 102 ? 20.323 1.514 -25.685 1.00 91.56 102 THR A C 1
ATOM 804 O O . THR A 1 102 ? 19.266 0.935 -25.466 1.00 91.56 102 THR A O 1
ATOM 807 N N . VAL A 1 103 ? 21.320 1.534 -24.798 1.00 89.69 103 VAL A N 1
ATOM 808 C CA . VAL A 1 103 ? 21.176 1.029 -23.426 1.00 89.69 103 VAL A CA 1
ATOM 809 C C . VAL A 1 103 ? 20.709 2.179 -22.541 1.00 89.69 103 VAL A C 1
ATOM 811 O O . VAL A 1 103 ? 21.419 3.174 -22.383 1.00 89.69 103 VAL A O 1
ATOM 814 N N . TYR A 1 104 ? 19.522 2.043 -21.960 1.00 90.38 104 TYR A N 1
ATOM 815 C CA . TYR A 1 104 ? 18.907 3.077 -21.133 1.00 90.38 104 TYR A CA 1
ATOM 816 C C . TYR A 1 104 ? 19.234 2.869 -19.654 1.00 90.38 104 TYR A C 1
ATOM 818 O O . TYR A 1 104 ? 19.150 1.755 -19.137 1.00 90.38 104 TYR A O 1
ATOM 826 N N . LYS A 1 105 ? 19.578 3.949 -18.946 1.00 91.06 105 LYS A N 1
ATOM 827 C CA . LYS A 1 105 ? 19.715 3.913 -17.485 1.00 91.06 105 LYS A CA 1
ATOM 828 C C . LYS A 1 105 ? 18.346 4.053 -16.831 1.00 91.06 105 LYS A C 1
ATOM 830 O O . LYS A 1 105 ? 17.534 4.867 -17.263 1.00 91.06 105 LYS A O 1
ATOM 835 N N . LEU A 1 106 ? 18.128 3.325 -15.738 1.00 90.88 106 LEU A N 1
ATOM 836 C CA . LEU A 1 106 ? 16.879 3.377 -14.971 1.00 90.88 106 LEU A CA 1
ATOM 837 C C . LEU A 1 106 ? 16.535 4.801 -14.506 1.00 90.88 106 LEU A C 1
ATOM 839 O O . LEU A 1 106 ? 15.400 5.236 -14.664 1.00 90.88 106 LEU A O 1
ATOM 843 N N . THR A 1 107 ? 17.527 5.557 -14.033 1.00 92.50 107 THR A N 1
ATOM 844 C CA . THR A 1 107 ? 17.354 6.955 -13.602 1.00 92.50 107 THR A CA 1
ATOM 845 C C . THR A 1 107 ? 16.908 7.881 -14.736 1.00 92.50 107 THR A C 1
ATOM 847 O O . THR A 1 107 ? 16.135 8.812 -14.513 1.00 92.50 107 THR A O 1
ATOM 850 N N . ASP A 1 108 ? 17.362 7.627 -15.966 1.00 92.94 108 ASP A N 1
ATOM 851 C CA . ASP A 1 108 ? 16.994 8.432 -17.135 1.00 92.94 108 ASP A CA 1
ATOM 852 C C . ASP A 1 108 ? 15.554 8.118 -17.567 1.00 92.94 108 ASP A C 1
ATOM 854 O O . ASP A 1 108 ? 14.798 9.019 -17.934 1.00 92.94 108 ASP A O 1
ATOM 858 N N . LEU A 1 109 ? 15.156 6.843 -17.479 1.00 94.00 109 LEU A N 1
ATOM 859 C CA . LEU A 1 109 ? 13.783 6.405 -17.732 1.00 94.00 109 LEU A CA 1
ATOM 860 C C . LEU A 1 109 ? 12.812 6.977 -16.702 1.00 94.00 109 LEU A C 1
ATOM 862 O O . LEU A 1 109 ? 11.761 7.479 -17.091 1.00 94.00 109 LEU A O 1
ATOM 866 N N . HIS A 1 110 ? 13.179 6.957 -15.417 1.00 94.94 110 HIS A N 1
ATOM 867 C CA . HIS A 1 110 ? 12.415 7.618 -14.359 1.00 94.94 110 HIS A CA 1
ATOM 868 C C . HIS A 1 110 ? 12.279 9.118 -14.623 1.00 94.94 110 HIS A C 1
ATOM 870 O O . HIS A 1 110 ? 11.172 9.641 -14.606 1.00 94.94 110 HIS A O 1
ATOM 876 N N . SER A 1 111 ? 13.373 9.799 -14.973 1.00 94.88 111 SER A N 1
ATOM 877 C CA . SER A 1 111 ? 13.352 11.246 -15.232 1.00 94.88 111 SER A CA 1
ATOM 878 C C . SER A 1 111 ? 12.446 11.637 -16.406 1.00 94.88 111 SER A C 1
ATOM 880 O O . SER A 1 111 ? 11.818 12.693 -16.374 1.00 94.88 111 SER A O 1
ATOM 882 N N . LYS A 1 112 ? 12.382 10.809 -17.457 1.00 95.12 112 LYS A N 1
ATOM 883 C CA . LYS A 1 112 ? 11.564 11.083 -18.651 1.00 95.12 112 LYS A CA 1
ATOM 884 C C . LYS A 1 112 ? 10.114 10.619 -18.515 1.00 95.12 112 LYS A C 1
ATOM 886 O O . LYS A 1 112 ? 9.211 11.293 -19.002 1.00 95.12 112 LYS A O 1
ATOM 891 N N . TYR A 1 113 ? 9.895 9.468 -17.885 1.00 95.69 113 TYR A N 1
ATOM 892 C CA . TYR A 1 113 ? 8.602 8.786 -17.823 1.00 95.69 113 TYR A CA 1
ATOM 893 C C . TYR A 1 113 ? 8.310 8.287 -16.396 1.00 95.69 113 TYR A C 1
ATOM 895 O O . TYR A 1 113 ? 8.096 7.085 -16.198 1.00 95.69 113 TYR A O 1
ATOM 903 N N . PRO A 1 114 ? 8.283 9.181 -15.389 1.00 94.25 114 PRO A N 1
ATOM 904 C CA . PRO A 1 114 ? 8.267 8.789 -13.978 1.00 94.25 114 PRO A CA 1
ATOM 905 C C . PRO A 1 114 ? 7.053 7.930 -13.640 1.00 94.25 114 PRO A C 1
ATOM 907 O O . PRO A 1 114 ? 7.159 6.942 -12.917 1.00 94.25 114 PRO A O 1
ATOM 910 N N . GLU A 1 115 ? 5.890 8.246 -14.216 1.00 93.94 115 GLU A N 1
ATOM 911 C CA . GLU A 1 115 ? 4.667 7.546 -13.856 1.00 93.94 115 GLU A CA 1
ATOM 912 C C . GLU A 1 115 ? 4.660 6.075 -14.278 1.00 93.94 115 GLU A C 1
ATOM 914 O O . GLU A 1 115 ? 4.361 5.211 -13.447 1.00 93.94 115 GLU A O 1
ATOM 919 N N . LEU A 1 116 ? 5.024 5.811 -15.539 1.00 95.31 116 LEU A N 1
ATOM 920 C CA . LEU A 1 116 ? 5.153 4.463 -16.099 1.00 95.31 116 LEU A CA 1
ATOM 921 C C . LEU A 1 116 ? 6.292 3.698 -15.432 1.00 95.31 116 LEU A C 1
ATOM 923 O O . LEU A 1 116 ? 6.142 2.518 -15.116 1.00 95.31 116 LEU A O 1
ATOM 927 N N . PHE A 1 117 ? 7.423 4.370 -15.204 1.00 95.12 117 PHE A N 1
ATOM 928 C CA . PHE A 1 117 ? 8.588 3.752 -14.591 1.00 95.12 117 PHE A CA 1
ATOM 929 C C . PHE A 1 117 ? 8.272 3.252 -13.181 1.00 95.12 117 PHE A C 1
ATOM 931 O O . PHE A 1 117 ? 8.438 2.068 -12.898 1.00 95.12 117 PHE A O 1
ATOM 938 N N . GLU A 1 118 ? 7.759 4.125 -12.313 1.00 94.44 118 GLU A N 1
ATOM 939 C CA . GLU A 1 118 ? 7.496 3.794 -10.910 1.00 94.44 118 GLU A CA 1
ATOM 940 C C . GLU A 1 118 ? 6.463 2.673 -10.772 1.00 94.44 118 GLU A C 1
ATOM 942 O O . GLU A 1 118 ? 6.657 1.748 -9.983 1.00 94.44 118 GLU A O 1
ATOM 947 N N . SER A 1 119 ? 5.378 2.714 -11.555 1.00 94.38 119 SER A N 1
ATOM 948 C CA . SER A 1 119 ? 4.357 1.663 -11.513 1.00 94.38 119 SER A CA 1
ATOM 949 C C . SER A 1 119 ? 4.881 0.335 -12.067 1.00 94.38 119 SER A C 1
ATOM 951 O O . SER A 1 119 ? 4.575 -0.726 -11.523 1.00 94.38 119 SER A O 1
ATOM 953 N N . GLY A 1 120 ? 5.684 0.377 -13.133 1.00 93.81 120 GLY A N 1
ATOM 954 C CA . GLY A 1 120 ? 6.254 -0.812 -13.760 1.00 93.81 120 GLY A CA 1
ATOM 955 C C . GLY A 1 120 ? 7.302 -1.483 -12.878 1.00 93.81 120 GLY A C 1
ATOM 956 O O . GLY A 1 120 ? 7.241 -2.696 -12.668 1.00 93.81 120 GLY A O 1
ATOM 957 N N . ILE A 1 121 ? 8.224 -0.698 -12.311 1.00 91.00 121 ILE A N 1
ATOM 958 C CA . ILE A 1 121 ? 9.226 -1.191 -11.362 1.00 91.00 121 ILE A CA 1
ATOM 959 C C . ILE A 1 121 ? 8.562 -1.734 -10.109 1.00 91.00 121 ILE A C 1
ATOM 961 O O . ILE A 1 121 ? 8.950 -2.811 -9.679 1.00 91.00 121 ILE A O 1
ATOM 965 N N . THR A 1 122 ? 7.533 -1.076 -9.571 1.00 90.69 122 THR A N 1
ATOM 966 C CA . THR A 1 122 ? 6.802 -1.598 -8.406 1.00 90.69 122 THR A CA 1
ATOM 967 C C . THR A 1 122 ? 6.305 -3.016 -8.650 1.00 90.69 122 THR A C 1
ATOM 969 O O . THR A 1 122 ? 6.642 -3.937 -7.906 1.00 90.69 122 THR A O 1
ATOM 972 N N . ARG A 1 123 ? 5.597 -3.224 -9.764 1.00 89.94 123 ARG A N 1
ATOM 973 C CA . ARG A 1 123 ? 5.060 -4.537 -10.117 1.00 89.94 123 ARG A CA 1
ATOM 974 C C . ARG A 1 123 ? 6.155 -5.579 -10.342 1.00 89.94 123 ARG A C 1
ATOM 976 O O . ARG A 1 123 ? 6.036 -6.709 -9.870 1.00 89.94 123 ARG A O 1
ATOM 983 N N . LEU A 1 124 ? 7.203 -5.223 -11.083 1.00 88.00 124 LEU A N 1
ATOM 984 C CA . LEU A 1 124 ? 8.279 -6.151 -11.433 1.00 88.00 124 LEU A CA 1
ATOM 985 C C . LEU A 1 124 ? 9.170 -6.499 -10.244 1.00 88.00 124 LEU A C 1
ATOM 987 O O . LEU A 1 124 ? 9.563 -7.656 -10.116 1.00 88.00 124 LEU A O 1
ATOM 991 N N . TYR A 1 125 ? 9.443 -5.536 -9.366 1.00 87.00 125 TYR A N 1
ATOM 992 C CA . TYR A 1 125 ? 10.195 -5.746 -8.135 1.00 87.00 125 TYR A CA 1
ATOM 993 C C . TYR A 1 125 ? 9.461 -6.764 -7.258 1.00 87.00 125 TYR A C 1
ATOM 995 O O . TYR A 1 125 ? 10.029 -7.793 -6.896 1.00 87.00 125 TYR A O 1
ATOM 1003 N N . THR A 1 126 ? 8.158 -6.582 -7.034 1.00 86.00 126 THR A N 1
ATOM 1004 C CA . THR A 1 126 ? 7.365 -7.552 -6.271 1.00 86.00 126 THR A CA 1
ATOM 1005 C C . THR A 1 126 ? 7.312 -8.928 -6.931 1.00 86.00 126 THR A C 1
ATOM 1007 O O . THR A 1 126 ? 7.507 -9.938 -6.254 1.00 86.00 126 THR A O 1
ATOM 1010 N N . LEU A 1 127 ? 7.107 -8.998 -8.251 1.00 86.25 127 LEU A N 1
ATOM 1011 C CA . LEU A 1 127 ? 7.116 -10.272 -8.979 1.00 86.25 127 LEU A CA 1
ATOM 1012 C C . LEU A 1 127 ? 8.456 -11.004 -8.851 1.00 86.25 127 LEU A C 1
ATOM 1014 O O . LEU A 1 127 ? 8.463 -12.214 -8.625 1.00 86.25 127 LEU A O 1
ATOM 1018 N N . PHE A 1 128 ? 9.576 -10.287 -8.951 1.00 85.50 128 PHE A N 1
ATOM 1019 C CA . PHE A 1 128 ? 10.911 -10.854 -8.775 1.00 85.50 128 PHE A CA 1
ATOM 1020 C C . PHE A 1 128 ? 11.069 -11.498 -7.391 1.00 85.50 128 PHE A C 1
ATOM 1022 O O . PHE A 1 128 ? 11.520 -12.642 -7.286 1.00 85.50 128 PHE A O 1
ATOM 1029 N N . TYR A 1 129 ? 10.630 -10.824 -6.325 1.00 82.94 129 TYR A N 1
ATOM 1030 C CA . TYR A 1 129 ? 10.745 -11.363 -4.968 1.00 82.94 129 TYR A CA 1
ATOM 1031 C C . TYR A 1 129 ? 9.765 -12.489 -4.668 1.00 82.94 129 TYR A C 1
ATOM 1033 O O . TYR A 1 129 ? 10.145 -13.459 -4.013 1.00 82.94 129 TYR A O 1
ATOM 1041 N N . GLN A 1 130 ? 8.543 -12.425 -5.192 1.00 84.62 130 GLN A N 1
ATOM 1042 C CA . GLN A 1 130 ? 7.610 -13.546 -5.098 1.00 84.62 130 GLN A CA 1
ATOM 1043 C C . GLN A 1 130 ? 8.145 -14.792 -5.812 1.00 84.62 130 GLN A C 1
ATOM 1045 O O . GLN A 1 130 ? 7.985 -15.895 -5.295 1.00 84.62 130 GLN A O 1
ATOM 1050 N N . GLN A 1 131 ? 8.805 -14.637 -6.963 1.00 84.69 131 GLN A N 1
ATOM 1051 C CA . GLN A 1 131 ? 9.431 -15.753 -7.679 1.00 84.69 131 GLN A CA 1
ATOM 1052 C C . GLN A 1 131 ? 10.664 -16.297 -6.950 1.00 84.69 131 GLN A C 1
ATOM 1054 O O . GLN A 1 131 ? 10.860 -17.508 -6.904 1.00 84.69 131 GLN A O 1
ATOM 1059 N N . THR A 1 132 ? 11.479 -15.416 -6.367 1.00 83.19 132 THR A N 1
ATOM 1060 C CA . THR A 1 132 ? 12.748 -15.793 -5.724 1.00 83.19 132 THR A CA 1
ATOM 1061 C C . THR A 1 132 ? 12.541 -16.441 -4.354 1.00 83.19 132 THR A C 1
ATOM 1063 O O . THR A 1 132 ? 13.202 -17.425 -4.031 1.00 83.19 132 THR A O 1
ATOM 1066 N N . TYR A 1 133 ? 11.626 -15.903 -3.543 1.00 79.81 133 TYR A N 1
ATOM 1067 C CA . TYR A 1 133 ? 11.428 -16.316 -2.148 1.00 79.81 133 TYR A CA 1
ATOM 1068 C C . TYR A 1 133 ? 10.119 -17.081 -1.915 1.00 79.81 133 TYR A C 1
ATOM 1070 O O . TYR A 1 133 ? 9.939 -17.693 -0.864 1.00 79.81 133 TYR A O 1
ATOM 1078 N N . GLY A 1 134 ? 9.210 -17.076 -2.890 1.00 83.31 134 GLY A N 1
ATOM 1079 C CA . GLY A 1 134 ? 7.855 -17.591 -2.738 1.00 83.31 134 GLY A CA 1
ATOM 1080 C C . GLY A 1 134 ? 6.893 -16.540 -2.178 1.00 83.31 134 GLY A C 1
ATOM 1081 O O . GLY A 1 134 ? 7.271 -15.621 -1.447 1.00 83.31 134 GLY A O 1
ATOM 1082 N N . GLN A 1 135 ? 5.611 -16.698 -2.514 1.00 81.06 135 GLN A N 1
ATOM 1083 C CA . GLN A 1 135 ? 4.550 -15.788 -2.081 1.00 81.06 135 GLN A CA 1
ATOM 1084 C C . GLN A 1 135 ? 4.440 -15.708 -0.551 1.00 81.06 135 GLN A C 1
ATOM 1086 O O . GLN A 1 135 ? 4.291 -14.613 -0.018 1.00 81.06 135 GLN A O 1
ATOM 1091 N N . ASP A 1 136 ? 4.564 -16.834 0.156 1.00 81.38 136 ASP A N 1
ATOM 1092 C CA . ASP A 1 136 ? 4.449 -16.866 1.618 1.00 81.38 136 ASP A CA 1
ATOM 1093 C C . ASP A 1 136 ? 5.589 -16.131 2.328 1.00 81.38 136 ASP A C 1
ATOM 1095 O O . ASP A 1 136 ? 5.347 -15.391 3.282 1.00 81.38 136 ASP A O 1
ATOM 1099 N N . GLU A 1 137 ? 6.830 -16.286 1.864 1.00 82.56 137 GLU A N 1
ATOM 1100 C CA . GLU A 1 137 ? 7.982 -15.610 2.470 1.00 82.56 137 GLU A CA 1
ATOM 1101 C C . GLU A 1 137 ? 7.876 -14.091 2.298 1.00 82.56 137 GLU A C 1
ATOM 1103 O O . GLU A 1 137 ? 8.094 -13.326 3.239 1.00 82.56 137 GLU A O 1
ATOM 1108 N N . PHE A 1 138 ? 7.479 -13.640 1.109 1.00 85.44 138 PHE A N 1
ATOM 1109 C CA . PHE A 1 138 ? 7.326 -12.219 0.836 1.00 85.44 138 PHE A CA 1
ATOM 1110 C C . PHE A 1 138 ? 6.092 -11.625 1.538 1.00 85.44 138 PHE A C 1
ATOM 1112 O O . PHE A 1 138 ? 6.202 -10.717 2.363 1.00 85.44 138 PHE A O 1
ATOM 1119 N N . VAL A 1 139 ? 4.902 -12.154 1.260 1.00 88.81 139 VAL A N 1
ATOM 1120 C CA . VAL A 1 139 ? 3.640 -11.557 1.716 1.00 88.81 139 VAL A CA 1
ATOM 1121 C C . VAL A 1 139 ? 3.410 -11.823 3.208 1.00 88.81 139 VAL A C 1
ATOM 1123 O O . VAL A 1 139 ? 3.219 -10.887 3.987 1.00 88.81 139 VAL A O 1
ATOM 1126 N N . ASN A 1 140 ? 3.464 -13.089 3.628 1.00 85.94 140 ASN A N 1
ATOM 1127 C CA . ASN A 1 140 ? 3.056 -13.503 4.974 1.00 85.94 140 ASN A CA 1
ATOM 1128 C C . ASN A 1 140 ? 4.156 -13.353 6.032 1.00 85.94 140 ASN A C 1
ATOM 1130 O O . ASN A 1 140 ? 3.839 -13.339 7.219 1.00 85.94 140 ASN A O 1
ATOM 1134 N N . LYS A 1 141 ? 5.432 -13.193 5.650 1.00 83.81 141 LYS A N 1
ATOM 1135 C CA . LYS A 1 141 ? 6.499 -12.889 6.621 1.00 83.81 141 LYS A CA 1
ATOM 1136 C C . LYS A 1 141 ? 6.990 -11.451 6.561 1.00 83.81 141 LYS A C 1
ATOM 1138 O O . LYS A 1 141 ? 7.125 -10.840 7.617 1.00 83.81 141 LYS A O 1
ATOM 1143 N N . LYS A 1 142 ? 7.254 -10.884 5.378 1.00 87.12 142 LYS A N 1
ATOM 1144 C CA . LYS A 1 142 ? 7.797 -9.514 5.284 1.00 87.12 142 LYS A CA 1
ATOM 1145 C C . LYS A 1 142 ? 6.713 -8.450 5.404 1.00 87.12 142 LYS A C 1
ATOM 1147 O O . LYS A 1 142 ? 6.773 -7.630 6.320 1.00 87.12 142 LYS A O 1
ATOM 1152 N N . LEU A 1 143 ? 5.717 -8.461 4.516 1.00 92.31 143 LEU A N 1
ATOM 1153 C CA . LEU A 1 143 ? 4.677 -7.426 4.525 1.00 92.31 143 LEU A CA 1
ATOM 1154 C C . LEU A 1 143 ? 3.798 -7.526 5.775 1.00 92.31 143 LEU A C 1
ATOM 1156 O O . LEU A 1 143 ? 3.566 -6.517 6.438 1.00 92.31 143 LEU A O 1
ATOM 1160 N N . LEU A 1 144 ? 3.397 -8.737 6.174 1.00 94.00 144 LEU A N 1
ATOM 1161 C CA . LEU A 1 144 ? 2.606 -8.933 7.392 1.00 94.00 144 LEU A CA 1
ATOM 1162 C C . LEU A 1 144 ? 3.318 -8.435 8.661 1.00 94.00 144 LEU A C 1
ATOM 1164 O O . LEU A 1 144 ? 2.676 -7.851 9.533 1.00 94.00 144 LEU A O 1
ATOM 1168 N N . LYS A 1 145 ? 4.645 -8.602 8.763 1.00 93.75 145 LYS A N 1
ATOM 1169 C CA . LYS A 1 145 ? 5.424 -8.063 9.888 1.00 93.75 145 LYS A CA 1
ATOM 1170 C C . LYS A 1 145 ? 5.295 -6.538 9.974 1.00 93.75 145 LYS A C 1
ATOM 1172 O O . LYS A 1 145 ? 5.079 -6.016 11.065 1.00 93.75 145 LYS A O 1
ATOM 1177 N N . LYS A 1 146 ? 5.340 -5.839 8.834 1.00 95.50 146 LYS A N 1
ATOM 1178 C CA . LYS A 1 146 ? 5.130 -4.382 8.762 1.00 95.50 146 LYS A CA 1
ATOM 1179 C C . LYS A 1 146 ? 3.705 -3.985 9.141 1.00 95.50 146 LYS A C 1
ATOM 1181 O O . LYS A 1 146 ? 3.528 -3.018 9.873 1.00 95.50 146 LYS A O 1
ATOM 1186 N N . ILE A 1 147 ? 2.703 -4.742 8.691 1.00 96.94 147 ILE A N 1
ATOM 1187 C CA . ILE A 1 147 ? 1.297 -4.534 9.078 1.00 9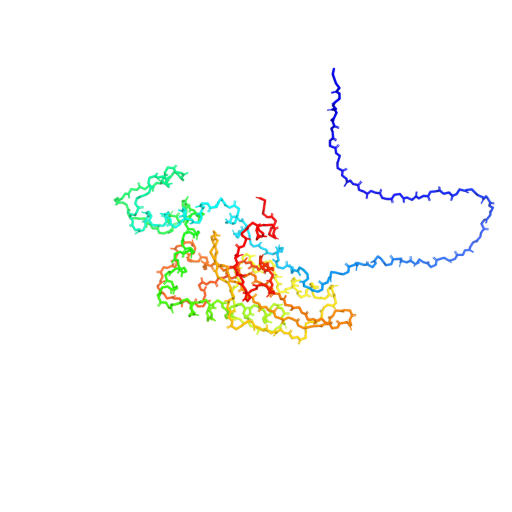6.94 147 ILE A CA 1
ATOM 1188 C C . ILE A 1 147 ? 1.144 -4.635 10.600 1.00 96.94 147 ILE A C 1
ATOM 1190 O O . ILE A 1 147 ? 0.614 -3.725 11.232 1.00 96.94 147 ILE A O 1
ATOM 1194 N N . ASN A 1 148 ? 1.661 -5.707 11.203 1.00 96.31 148 ASN A N 1
ATOM 1195 C CA . ASN A 1 148 ? 1.579 -5.918 12.648 1.00 96.31 148 ASN A CA 1
ATOM 1196 C C . ASN A 1 148 ? 2.361 -4.856 13.428 1.00 96.31 148 ASN A C 1
ATOM 1198 O O . ASN A 1 148 ? 1.869 -4.366 14.443 1.00 96.31 148 ASN A O 1
ATOM 1202 N N . GLY A 1 149 ? 3.533 -4.449 12.930 1.00 96.44 149 GLY A N 1
ATOM 1203 C CA . GLY A 1 149 ? 4.302 -3.345 13.500 1.00 96.44 149 GLY A CA 1
ATOM 1204 C C . GLY A 1 149 ? 3.523 -2.029 13.500 1.00 96.44 149 GLY A C 1
ATOM 1205 O O . GLY A 1 149 ? 3.462 -1.360 14.530 1.00 96.44 149 GLY A O 1
ATOM 1206 N N . TYR A 1 150 ? 2.867 -1.701 12.383 1.00 97.38 150 TYR A N 1
ATOM 1207 C CA . TYR A 1 150 ? 2.032 -0.507 12.268 1.00 97.38 150 TYR A CA 1
ATOM 1208 C C . TYR A 1 150 ? 0.849 -0.546 13.238 1.00 97.38 150 TYR A C 1
ATOM 1210 O O . TYR A 1 150 ? 0.643 0.398 13.992 1.00 97.38 150 TYR A O 1
ATOM 1218 N N . LEU A 1 151 ? 0.080 -1.640 13.253 1.00 97.12 151 LEU A N 1
ATOM 1219 C CA . LEU A 1 151 ? -1.084 -1.775 14.135 1.00 97.12 151 LEU A CA 1
ATOM 1220 C C . LEU A 1 151 ? -0.676 -1.695 15.616 1.00 97.12 151 LEU A C 1
ATOM 1222 O O . LEU A 1 151 ? -1.336 -1.020 16.402 1.00 97.12 151 LEU A O 1
ATOM 1226 N N . SER A 1 152 ? 0.438 -2.325 15.993 1.00 96.50 152 SER A N 1
ATOM 1227 C CA . SER A 1 152 ? 0.991 -2.249 17.349 1.00 96.50 152 SER A CA 1
ATOM 1228 C C . SER A 1 152 ? 1.290 -0.807 17.755 1.00 96.50 152 SER A C 1
ATOM 1230 O O . SER A 1 152 ? 0.816 -0.340 18.790 1.00 96.50 152 SER A O 1
ATOM 1232 N N . ASP A 1 153 ? 2.032 -0.072 16.929 1.00 96.56 153 ASP A N 1
ATOM 1233 C CA . ASP A 1 153 ? 2.491 1.266 17.295 1.00 96.56 153 ASP A CA 1
ATOM 1234 C C . ASP A 1 153 ? 1.423 2.351 17.122 1.00 96.56 153 ASP A C 1
ATOM 1236 O O . ASP A 1 153 ? 1.223 3.184 18.006 1.00 96.56 153 ASP A O 1
ATOM 1240 N N . VAL A 1 154 ? 0.719 2.353 15.992 1.00 96.19 154 VAL A N 1
ATOM 1241 C CA . VAL A 1 154 ? -0.255 3.394 15.647 1.00 96.19 154 VAL A CA 1
ATOM 1242 C C . VAL A 1 154 ? -1.579 3.149 16.358 1.00 96.19 154 VAL A C 1
ATOM 1244 O O . VAL A 1 154 ? -2.128 4.088 16.935 1.00 96.19 154 VAL A O 1
ATOM 1247 N N . TRP A 1 155 ? -2.088 1.911 16.354 1.00 95.19 155 TRP A N 1
ATOM 1248 C CA . TRP A 1 155 ? -3.431 1.627 16.873 1.00 95.19 155 TRP A CA 1
ATOM 1249 C C . TRP A 1 155 ? -3.439 1.299 18.361 1.00 95.19 155 TRP A C 1
ATOM 1251 O O . TRP A 1 155 ? -4.338 1.750 19.069 1.00 95.19 155 TRP A O 1
ATOM 1261 N N . ASN A 1 156 ? -2.435 0.562 18.845 1.00 91.25 156 ASN A N 1
ATOM 1262 C CA . ASN A 1 156 ? -2.341 0.160 20.252 1.00 91.25 156 ASN A CA 1
ATOM 1263 C C . ASN A 1 156 ? -1.343 0.994 21.076 1.00 91.25 156 ASN A C 1
ATOM 1265 O O . ASN A 1 156 ? -1.202 0.781 22.277 1.00 91.25 156 ASN A O 1
ATOM 1269 N N . ASN A 1 157 ? -0.651 1.955 20.451 1.00 91.94 157 ASN A N 1
ATOM 1270 C CA . ASN A 1 157 ? 0.376 2.787 21.088 1.00 91.94 157 ASN A CA 1
ATOM 1271 C C . ASN A 1 157 ? 1.545 1.987 21.714 1.00 91.94 157 ASN A C 1
ATOM 1273 O O . ASN A 1 157 ? 2.272 2.490 22.573 1.00 91.94 157 ASN A O 1
ATOM 1277 N N . GLU A 1 158 ? 1.758 0.749 21.267 1.00 91.81 158 GLU A N 1
ATOM 1278 C CA . GLU A 1 158 ? 2.865 -0.114 21.670 1.00 91.81 158 GLU A CA 1
ATOM 1279 C C . GLU A 1 158 ? 4.034 0.089 20.710 1.00 91.81 158 GLU A C 1
ATOM 1281 O O . GLU A 1 158 ? 4.016 -0.415 19.585 1.00 91.81 158 GLU A O 1
ATOM 1286 N N . LYS A 1 159 ? 5.052 0.832 21.165 1.00 89.69 159 LYS A N 1
ATOM 1287 C CA . LYS A 1 159 ? 6.213 1.209 20.349 1.00 89.69 159 LYS A CA 1
ATOM 1288 C C . LYS A 1 159 ? 6.795 -0.002 19.619 1.00 89.69 159 LYS A C 1
ATOM 1290 O O . LYS A 1 159 ? 7.367 -0.899 20.238 1.00 89.69 159 LYS A O 1
ATOM 1295 N N . ASN A 1 160 ? 6.720 0.041 18.298 1.00 90.62 160 ASN A N 1
ATOM 1296 C CA . ASN A 1 160 ? 7.235 -0.982 17.408 1.00 90.62 160 ASN A CA 1
ATOM 1297 C C . ASN A 1 160 ? 7.874 -0.293 16.198 1.00 90.62 160 ASN A C 1
ATOM 1299 O O . ASN A 1 160 ? 7.293 0.629 15.648 1.00 90.62 160 ASN A O 1
ATOM 1303 N N . ASN A 1 161 ? 9.072 -0.716 15.796 1.00 85.94 161 ASN A N 1
ATOM 1304 C CA . ASN A 1 161 ? 9.812 -0.100 14.689 1.00 85.94 161 ASN A CA 1
ATOM 1305 C C . ASN A 1 161 ? 9.936 -1.036 13.471 1.00 85.94 161 ASN A C 1
ATOM 1307 O O . ASN A 1 161 ? 10.746 -0.789 12.582 1.00 85.94 161 ASN A O 1
ATOM 1311 N N . ASP A 1 162 ? 9.168 -2.127 13.431 1.00 90.12 162 ASP A N 1
ATOM 1312 C CA . ASP A 1 162 ? 9.203 -3.130 12.359 1.00 90.12 162 ASP A CA 1
ATOM 1313 C C . ASP A 1 162 ? 8.379 -2.732 11.119 1.00 90.12 162 ASP A C 1
ATOM 1315 O O . ASP A 1 162 ? 8.093 -3.561 10.252 1.00 90.12 162 ASP A O 1
ATOM 1319 N N . TYR A 1 163 ? 8.005 -1.460 11.005 1.00 94.31 163 TYR A N 1
ATOM 1320 C CA . TYR A 1 163 ? 7.297 -0.904 9.861 1.00 94.31 163 TYR A CA 1
ATOM 1321 C C . TYR A 1 163 ? 7.997 0.357 9.361 1.00 94.31 163 TYR A C 1
ATOM 1323 O O . TYR A 1 163 ? 8.765 0.998 10.075 1.00 94.31 163 TYR A O 1
ATOM 1331 N N . ILE A 1 164 ? 7.754 0.690 8.097 1.00 94.31 164 ILE A N 1
ATOM 1332 C CA . ILE A 1 164 ? 8.310 1.884 7.465 1.00 94.31 164 ILE A CA 1
ATOM 1333 C C . ILE A 1 164 ? 7.164 2.575 6.760 1.00 94.31 164 ILE A C 1
ATOM 1335 O O . ILE A 1 164 ? 6.421 1.933 6.017 1.00 94.31 164 ILE A O 1
ATOM 1339 N N . LEU A 1 165 ? 7.019 3.863 7.029 1.00 94.88 165 LEU A N 1
ATOM 1340 C CA . LEU A 1 165 ? 6.104 4.737 6.316 1.00 94.88 165 LEU A CA 1
ATOM 1341 C C . LEU A 1 165 ? 6.894 5.451 5.236 1.00 94.88 165 LEU A C 1
ATOM 1343 O O . LEU A 1 165 ? 8.031 5.856 5.481 1.00 94.88 165 LEU A O 1
ATOM 1347 N N . ALA A 1 166 ? 6.275 5.660 4.083 1.00 93.56 166 ALA A N 1
ATOM 1348 C CA . ALA A 1 166 ? 6.827 6.613 3.137 1.00 93.56 166 ALA A CA 1
ATOM 1349 C C . ALA A 1 166 ? 6.875 8.004 3.767 1.00 93.56 166 ALA A C 1
ATOM 1351 O O . ALA A 1 166 ? 6.006 8.348 4.577 1.00 93.56 166 ALA A O 1
ATOM 1352 N N . THR A 1 167 ? 7.859 8.810 3.368 1.00 93.81 167 THR A N 1
ATOM 1353 C CA . THR A 1 167 ? 8.059 10.174 3.884 1.00 93.81 167 THR A CA 1
ATOM 1354 C C . THR A 1 167 ? 6.756 10.970 3.857 1.00 93.81 167 THR A C 1
ATOM 1356 O O . THR A 1 167 ? 6.322 11.480 4.887 1.00 93.81 167 THR A O 1
ATOM 1359 N N . GLU A 1 168 ? 6.056 10.955 2.719 1.00 93.75 168 GLU A N 1
ATOM 1360 C CA . GLU A 1 168 ? 4.791 11.673 2.557 1.00 93.75 168 GLU A CA 1
ATOM 1361 C C . GLU A 1 168 ? 3.686 11.172 3.511 1.00 93.75 168 GLU A C 1
ATOM 1363 O O . GLU A 1 168 ? 2.864 11.957 3.984 1.00 93.75 168 GLU A O 1
ATOM 1368 N N . PHE A 1 169 ? 3.634 9.870 3.812 1.00 94.69 169 PHE A N 1
ATOM 1369 C CA . PHE A 1 169 ? 2.643 9.338 4.752 1.00 94.69 169 PHE A CA 1
ATOM 1370 C C . PHE A 1 169 ? 3.016 9.663 6.203 1.00 94.69 169 PHE A C 1
ATOM 1372 O O . PHE A 1 169 ? 2.148 10.002 7.005 1.00 94.69 169 PHE A O 1
ATOM 1379 N N . SER A 1 170 ? 4.309 9.620 6.528 1.00 94.44 170 SER A N 1
ATOM 1380 C CA . SER A 1 170 ? 4.843 9.987 7.842 1.00 94.44 170 SER A CA 1
ATOM 1381 C C . SER A 1 170 ? 4.533 11.446 8.203 1.00 94.44 170 SER A C 1
ATOM 1383 O O . SER A 1 170 ? 4.053 11.727 9.300 1.00 94.44 170 SER A O 1
ATOM 1385 N N . GLU A 1 171 ? 4.702 12.371 7.252 1.00 95.94 171 GLU A N 1
ATOM 1386 C CA . GLU A 1 171 ? 4.393 13.804 7.407 1.00 95.94 171 GLU A CA 1
ATOM 1387 C C . GLU A 1 171 ? 2.905 14.091 7.667 1.00 95.94 171 GLU A C 1
ATOM 1389 O O . GLU A 1 171 ? 2.544 15.171 8.132 1.00 95.94 171 GLU A O 1
ATOM 1394 N N . LYS A 1 172 ? 2.020 13.122 7.403 1.00 94.12 172 LYS A N 1
ATOM 1395 C CA . LYS A 1 172 ? 0.588 13.214 7.722 1.00 94.12 172 LYS A CA 1
ATOM 1396 C C . LYS A 1 172 ? 0.258 12.779 9.153 1.00 94.12 172 LYS A C 1
ATOM 1398 O O . LYS A 1 172 ? -0.914 12.799 9.522 1.00 94.12 172 LYS A O 1
ATOM 1403 N N . HIS A 1 173 ? 1.260 12.415 9.958 1.00 95.62 173 HIS A N 1
ATOM 1404 C CA . HIS A 1 173 ? 1.127 12.115 11.388 1.00 95.62 173 HIS A CA 1
ATOM 1405 C C . HIS A 1 173 ? 0.034 11.070 11.704 1.00 95.62 173 HIS A C 1
ATOM 1407 O O . HIS A 1 173 ? -0.927 11.362 12.431 1.00 95.62 173 HIS A O 1
ATOM 1413 N N . PRO A 1 174 ? 0.112 9.849 11.135 1.00 95.38 174 PRO A N 1
ATOM 1414 C CA . PRO A 1 174 ? -0.955 8.860 11.264 1.00 95.38 174 PRO A CA 1
ATOM 1415 C C . PRO A 1 174 ? -1.195 8.415 12.707 1.00 95.38 174 PRO A C 1
ATOM 1417 O O . PRO A 1 174 ? -2.346 8.270 13.112 1.00 95.38 174 PRO A O 1
ATOM 1420 N N . LYS A 1 175 ? -0.133 8.266 13.509 1.00 96.12 175 LYS A N 1
ATOM 1421 C CA . LYS A 1 175 ? -0.247 7.890 14.922 1.00 96.12 175 LYS A CA 1
ATOM 1422 C C . LYS A 1 175 ? -1.000 8.947 15.712 1.00 96.12 175 LYS A C 1
ATOM 1424 O O . LYS A 1 175 ? -1.991 8.638 16.364 1.00 96.12 175 LYS A O 1
ATOM 1429 N N . GLU A 1 176 ? -0.576 10.198 15.623 1.00 96.44 176 GLU A N 1
ATOM 1430 C CA . GLU A 1 176 ? -1.215 11.309 16.319 1.00 96.44 176 GLU A CA 1
ATOM 1431 C C . GLU A 1 176 ? -2.675 11.465 15.883 1.00 96.44 176 GLU A C 1
ATOM 1433 O O . GLU A 1 176 ? -3.558 11.656 16.721 1.00 96.44 176 GLU A O 1
ATOM 1438 N N . THR A 1 177 ? -2.943 11.325 14.583 1.00 96.06 177 THR A N 1
ATOM 1439 C CA . THR A 1 177 ? -4.298 11.416 14.030 1.00 96.06 177 THR A CA 1
ATOM 1440 C C . THR A 1 177 ? -5.196 10.291 14.546 1.00 96.06 177 THR A C 1
ATOM 1442 O O . THR A 1 177 ? -6.325 10.553 14.966 1.00 96.06 177 THR A O 1
ATOM 1445 N N . PHE A 1 178 ? -4.704 9.050 14.576 1.00 96.00 178 PHE A N 1
ATOM 1446 C CA . PHE A 1 178 ? -5.466 7.910 15.080 1.00 96.00 178 PHE A CA 1
ATOM 1447 C C . PHE A 1 178 ? -5.729 8.013 16.585 1.00 96.00 178 PHE A C 1
ATOM 1449 O O . PHE A 1 178 ? -6.861 7.846 17.037 1.00 96.00 178 PHE A O 1
ATOM 1456 N N . GLN A 1 179 ? -4.716 8.379 17.373 1.00 95.62 179 GLN A N 1
ATOM 1457 C CA . GLN A 1 179 ? -4.873 8.566 18.818 1.00 95.62 179 GLN A CA 1
ATOM 1458 C C . GLN A 1 179 ? -5.860 9.696 19.141 1.00 95.62 179 GLN A C 1
ATOM 1460 O O . GLN A 1 179 ? -6.698 9.561 20.036 1.00 95.62 179 GLN A O 1
ATOM 1465 N N . LYS A 1 180 ? -5.834 10.787 18.366 1.00 94.69 180 LYS A N 1
ATOM 1466 C CA . LYS A 1 180 ? -6.831 11.857 18.463 1.00 94.69 180 LYS A CA 1
ATOM 1467 C C . LYS A 1 180 ? -8.245 11.344 18.170 1.00 94.69 180 LYS A C 1
ATOM 1469 O O . LYS A 1 180 ? -9.151 11.629 18.952 1.00 94.69 180 LYS A O 1
ATOM 1474 N N . TYR A 1 181 ? -8.427 10.550 17.111 1.00 94.50 181 TYR A N 1
ATOM 1475 C CA . TYR A 1 181 ? -9.713 9.924 16.781 1.00 94.50 181 TYR A CA 1
ATOM 1476 C C . TYR A 1 181 ? -10.264 9.079 17.940 1.00 94.50 181 TYR A C 1
ATOM 1478 O O . TYR A 1 181 ? -11.442 9.218 18.284 1.00 94.50 181 TYR A O 1
ATOM 1486 N N . LEU A 1 182 ? -9.427 8.257 18.586 1.00 94.75 182 LEU A N 1
ATOM 1487 C CA . LEU A 1 182 ? -9.844 7.445 19.734 1.00 94.75 182 LEU A CA 1
ATOM 1488 C C . LEU A 1 182 ? -10.345 8.318 20.897 1.00 94.75 182 LEU A C 1
ATOM 1490 O O . LEU A 1 182 ? -11.435 8.087 21.426 1.00 94.75 182 LEU A O 1
ATOM 1494 N N . ILE A 1 183 ? -9.590 9.363 21.255 1.00 93.56 183 ILE A N 1
ATOM 1495 C CA . ILE A 1 183 ? -9.932 10.285 22.351 1.00 93.56 183 ILE A CA 1
ATOM 1496 C C . ILE A 1 183 ? -11.238 11.030 22.053 1.00 93.56 183 ILE A C 1
ATOM 1498 O O . ILE A 1 183 ? -12.156 11.041 22.879 1.00 93.56 183 ILE A O 1
ATOM 1502 N N . GLU A 1 184 ? -11.352 11.629 20.866 1.00 92.25 184 GLU A N 1
ATOM 1503 C CA . GLU A 1 184 ? -12.526 12.411 20.462 1.00 92.25 184 GLU A CA 1
ATOM 1504 C C . GLU A 1 184 ? -13.797 11.555 20.446 1.00 92.25 184 GLU A C 1
ATOM 1506 O O . GLU A 1 184 ? -14.865 12.014 20.865 1.00 92.25 184 GLU A O 1
ATOM 1511 N N . ASN A 1 185 ? -13.681 10.276 20.079 1.00 91.88 185 ASN A N 1
ATOM 1512 C CA . ASN A 1 185 ? -14.800 9.336 20.041 1.00 91.88 185 ASN A CA 1
ATOM 1513 C C . ASN A 1 185 ? -14.996 8.539 21.340 1.00 91.88 185 ASN A C 1
ATOM 1515 O O . ASN A 1 185 ? -15.919 7.730 21.409 1.00 91.88 185 ASN A O 1
ATOM 1519 N N . LYS A 1 186 ? -14.208 8.813 22.395 1.00 93.69 186 LYS A N 1
ATOM 1520 C CA . LYS A 1 186 ? -14.215 8.068 23.673 1.00 93.69 186 LYS A CA 1
ATOM 1521 C C . LYS A 1 186 ? -14.096 6.554 23.463 1.00 93.69 186 LYS A C 1
ATOM 1523 O O . LYS A 1 186 ? -14.786 5.774 24.124 1.00 93.69 186 LYS A O 1
ATOM 1528 N N . ILE A 1 187 ? -13.252 6.164 22.517 1.00 94.50 187 ILE A N 1
ATOM 1529 C CA . ILE A 1 187 ? -12.928 4.777 22.222 1.00 94.50 187 ILE A CA 1
ATOM 1530 C C . ILE A 1 187 ? -11.668 4.430 23.006 1.00 94.50 187 ILE A C 1
ATOM 1532 O O . ILE A 1 187 ? -10.647 5.103 22.904 1.00 94.50 187 ILE A O 1
ATOM 1536 N N . GLU A 1 188 ? -11.737 3.352 23.769 1.00 94.94 188 GLU A N 1
ATOM 1537 C CA . GLU A 1 188 ? -10.587 2.727 24.400 1.00 94.94 188 GLU A CA 1
ATOM 1538 C C . GLU A 1 188 ? -10.389 1.340 23.789 1.00 94.94 188 GLU A C 1
ATOM 1540 O O . GLU A 1 188 ? -11.241 0.458 23.936 1.00 94.94 188 GLU A O 1
ATOM 1545 N N . VAL A 1 189 ? -9.265 1.138 23.102 1.00 95.69 189 VAL A N 1
ATOM 1546 C CA . VAL A 1 189 ? -8.865 -0.180 22.602 1.00 95.69 189 VAL A CA 1
ATOM 1547 C C . VAL A 1 189 ? -8.345 -1.001 23.779 1.00 95.69 189 VAL A C 1
ATOM 1549 O O . VAL A 1 189 ? -7.456 -0.569 24.505 1.00 95.69 189 VAL A O 1
ATOM 1552 N N . LYS A 1 190 ? -8.930 -2.181 23.996 1.00 95.50 190 LYS A N 1
ATOM 1553 C CA . LYS A 1 190 ? -8.523 -3.110 25.062 1.00 95.50 190 LYS A CA 1
ATOM 1554 C C . LYS A 1 190 ? -7.665 -4.248 24.537 1.00 95.50 190 LYS A C 1
ATOM 1556 O O . LYS A 1 190 ? -6.830 -4.761 25.271 1.00 95.50 190 LYS A O 1
ATOM 1561 N N . ASN A 1 191 ? -7.924 -4.682 23.307 1.00 95.88 191 ASN A N 1
ATOM 1562 C CA . ASN A 1 191 ? -7.177 -5.752 22.668 1.00 95.88 191 ASN A CA 1
ATOM 1563 C C . ASN A 1 191 ? -7.297 -5.663 21.145 1.00 95.88 191 ASN A C 1
ATOM 1565 O O . ASN A 1 191 ? -8.391 -5.427 20.623 1.00 95.88 191 ASN A O 1
ATOM 1569 N N . ILE A 1 192 ? -6.195 -5.952 20.455 1.00 96.44 192 ILE A N 1
ATOM 1570 C CA . ILE A 1 192 ? -6.159 -6.189 19.014 1.00 96.44 192 ILE A CA 1
ATOM 1571 C C . ILE A 1 192 ? -5.713 -7.634 18.796 1.00 96.44 192 ILE A C 1
ATOM 1573 O O . ILE A 1 192 ? -4.644 -8.044 19.241 1.00 96.44 192 ILE A O 1
ATOM 1577 N N . THR A 1 193 ? -6.529 -8.423 18.105 1.00 96.12 193 THR A N 1
ATOM 1578 C CA . THR A 1 193 ? -6.078 -9.702 17.556 1.00 96.12 193 THR A CA 1
ATOM 1579 C C . THR A 1 193 ? -5.411 -9.419 16.219 1.00 96.12 193 THR A C 1
ATOM 1581 O O . THR A 1 193 ? -6.089 -9.140 15.227 1.00 96.12 193 THR A O 1
ATOM 1584 N N . TYR A 1 194 ? -4.079 -9.452 16.222 1.00 95.00 194 TYR A N 1
ATOM 1585 C CA . TYR A 1 194 ? -3.267 -9.199 15.038 1.00 95.00 194 TYR A CA 1
ATOM 1586 C C . TYR A 1 194 ? -3.422 -10.312 13.988 1.00 95.00 194 TYR A C 1
ATOM 1588 O O . TYR A 1 194 ? -3.560 -11.486 14.353 1.00 95.00 194 TYR A O 1
ATOM 1596 N N . PRO A 1 195 ? -3.378 -9.968 12.691 1.00 94.06 195 PRO A N 1
ATOM 1597 C CA . PRO A 1 195 ? -3.445 -10.944 11.616 1.00 94.06 195 PRO A CA 1
ATOM 1598 C C . PRO A 1 195 ? -2.213 -11.858 11.606 1.00 94.06 195 PRO A C 1
ATOM 1600 O O . PRO A 1 195 ? -1.076 -11.423 11.810 1.00 94.06 195 PRO A O 1
ATOM 1603 N N . THR A 1 196 ? -2.448 -13.140 11.328 1.00 92.50 196 THR A N 1
ATOM 1604 C CA . THR A 1 196 ? -1.407 -14.173 11.180 1.00 92.50 196 THR A CA 1
ATOM 1605 C C . THR A 1 196 ? -1.131 -14.547 9.723 1.00 92.50 196 THR A C 1
ATOM 1607 O O . THR A 1 196 ? -0.144 -15.223 9.446 1.00 92.50 196 THR A O 1
ATOM 1610 N N . PHE A 1 197 ? -1.969 -14.083 8.795 1.00 91.06 197 PHE A N 1
ATOM 1611 C CA . PHE A 1 197 ? -1.791 -14.193 7.350 1.00 91.06 197 PHE A CA 1
ATOM 1612 C C . PHE A 1 197 ? -2.464 -13.008 6.645 1.00 91.06 197 PHE A C 1
ATOM 1614 O O . PHE A 1 197 ? -3.376 -12.376 7.186 1.00 91.06 197 PHE A O 1
ATOM 1621 N N . VAL A 1 198 ? -2.012 -12.714 5.430 1.00 91.75 198 VAL A N 1
ATOM 1622 C CA . VAL A 1 198 ? -2.665 -11.783 4.507 1.00 91.75 198 VAL A CA 1
ATOM 1623 C C . VAL A 1 198 ? -3.802 -12.517 3.804 1.00 91.75 198 VAL A C 1
ATOM 1625 O O . VAL A 1 198 ? -3.589 -13.536 3.151 1.00 91.75 198 VAL A O 1
ATOM 1628 N N . THR A 1 199 ? -5.020 -12.003 3.944 1.00 89.44 199 THR A N 1
ATOM 1629 C CA . THR A 1 199 ? -6.235 -12.615 3.393 1.00 89.44 199 THR A CA 1
ATOM 1630 C C . THR A 1 199 ? -6.364 -12.397 1.886 1.00 89.44 199 THR A C 1
ATOM 1632 O O . THR A 1 199 ? -6.909 -13.239 1.178 1.00 89.44 199 THR A O 1
ATOM 1635 N N . GLY A 1 200 ? -5.875 -11.264 1.383 1.00 89.62 200 GLY A N 1
ATOM 1636 C CA . GLY A 1 200 ? -5.915 -10.932 -0.036 1.00 89.62 200 GLY A CA 1
ATOM 1637 C C . GLY A 1 200 ? -4.688 -10.141 -0.452 1.00 89.62 200 GLY A C 1
ATOM 1638 O O . GLY A 1 200 ? -4.223 -9.284 0.293 1.00 89.62 200 GLY A O 1
ATOM 1639 N N . PHE A 1 201 ? -4.154 -10.429 -1.637 1.00 91.38 201 PHE A N 1
ATOM 1640 C CA . PHE A 1 201 ? -2.993 -9.728 -2.175 1.00 91.38 201 PHE A CA 1
ATOM 1641 C C . PHE A 1 201 ? -3.244 -9.347 -3.629 1.00 91.38 201 PHE A C 1
ATOM 1643 O O . PHE A 1 201 ? -3.516 -10.218 -4.457 1.00 91.38 201 PHE A O 1
ATOM 1650 N N . ASN A 1 202 ? -3.192 -8.051 -3.927 1.00 91.75 202 ASN A N 1
ATOM 1651 C CA . ASN A 1 202 ? -3.509 -7.510 -5.246 1.00 91.75 202 ASN A CA 1
ATOM 1652 C C . ASN A 1 202 ? -2.460 -6.503 -5.672 1.00 91.75 202 ASN A C 1
ATOM 1654 O O . ASN A 1 202 ? -1.698 -5.989 -4.860 1.00 91.75 202 ASN A O 1
ATOM 1658 N N . PHE A 1 203 ? -2.497 -6.193 -6.955 1.00 90.94 203 PHE A N 1
ATOM 1659 C CA . PHE A 1 203 ? -1.651 -5.196 -7.571 1.00 90.94 203 PHE A CA 1
ATOM 1660 C C . PHE A 1 203 ? -2.555 -4.103 -8.110 1.00 90.94 203 PHE A C 1
ATOM 1662 O O . PHE A 1 203 ? -3.630 -4.376 -8.645 1.00 90.94 203 PHE A O 1
ATOM 1669 N N . VAL A 1 204 ? -2.136 -2.870 -7.888 1.00 92.25 204 VAL A N 1
ATOM 1670 C CA . VAL A 1 204 ? -2.729 -1.677 -8.474 1.00 92.25 204 VAL A CA 1
ATOM 1671 C C . VAL A 1 204 ? -1.588 -0.823 -9.020 1.00 92.25 204 VAL A C 1
ATOM 1673 O O . VAL A 1 204 ? -0.432 -1.036 -8.638 1.00 92.25 204 VAL A O 1
ATOM 1676 N N . PRO A 1 205 ? -1.862 0.160 -9.893 1.00 91.38 205 PRO A N 1
ATOM 1677 C CA . PRO A 1 205 ? -0.839 1.106 -10.310 1.00 91.38 205 PRO A CA 1
ATOM 1678 C C . PRO A 1 205 ? -0.027 1.642 -9.119 1.00 91.38 205 PRO A C 1
ATOM 1680 O O . PRO A 1 205 ? -0.580 2.234 -8.193 1.00 91.38 205 PRO A O 1
ATOM 1683 N N . GLY A 1 206 ? 1.285 1.397 -9.142 1.00 90.56 206 GLY A N 1
ATOM 1684 C CA . GLY A 1 206 ? 2.244 1.856 -8.133 1.00 90.56 206 GLY A CA 1
ATOM 1685 C C . GLY A 1 206 ? 2.133 1.255 -6.729 1.00 90.56 206 GLY A C 1
ATOM 1686 O O . GLY A 1 206 ? 2.827 1.743 -5.844 1.00 90.56 206 GLY A O 1
ATOM 1687 N N . ALA A 1 207 ? 1.307 0.235 -6.479 1.00 94.69 207 ALA A N 1
ATOM 1688 C CA . ALA A 1 207 ? 1.274 -0.389 -5.158 1.00 94.69 207 ALA A CA 1
ATOM 1689 C C . ALA A 1 207 ? 0.862 -1.863 -5.165 1.00 94.69 207 ALA A C 1
ATOM 1691 O O . ALA A 1 207 ? 0.024 -2.311 -5.948 1.00 94.69 207 ALA A O 1
ATOM 1692 N N . ASP A 1 208 ? 1.404 -2.583 -4.193 1.00 94.12 208 ASP A N 1
ATOM 1693 C CA . ASP A 1 208 ? 0.876 -3.852 -3.726 1.00 94.12 208 ASP A CA 1
ATOM 1694 C C . ASP A 1 208 ? -0.156 -3.591 -2.630 1.00 94.12 208 ASP A C 1
ATOM 1696 O O . ASP A 1 208 ? 0.102 -2.845 -1.684 1.00 94.12 208 ASP A O 1
ATOM 1700 N N . VAL A 1 209 ? -1.316 -4.232 -2.715 1.00 95.38 209 VAL A N 1
ATOM 1701 C CA . VAL A 1 209 ? -2.373 -4.110 -1.711 1.00 95.38 209 VAL A CA 1
ATOM 1702 C C . VAL A 1 209 ? -2.483 -5.409 -0.935 1.00 95.38 209 VAL A C 1
ATOM 1704 O O . VAL A 1 209 ? -2.949 -6.421 -1.465 1.00 95.38 209 VAL A O 1
ATOM 1707 N N . ALA A 1 210 ? -2.063 -5.368 0.328 1.00 94.94 210 ALA A N 1
ATOM 1708 C CA . ALA A 1 210 ? -2.212 -6.467 1.268 1.00 94.94 210 ALA A CA 1
ATOM 1709 C C . ALA A 1 210 ? -3.440 -6.228 2.148 1.00 94.94 210 ALA A C 1
ATOM 1711 O O . ALA A 1 210 ? -3.477 -5.294 2.951 1.00 94.94 210 ALA A O 1
ATOM 1712 N N . THR A 1 211 ? -4.436 -7.094 2.010 1.00 95.12 211 THR A N 1
ATOM 1713 C CA . THR A 1 211 ? -5.655 -7.057 2.807 1.00 95.12 211 THR A CA 1
ATOM 1714 C C . THR A 1 211 ? -5.558 -8.024 3.980 1.00 95.12 211 THR A C 1
ATOM 1716 O O . THR A 1 211 ? -5.318 -9.217 3.789 1.00 95.12 211 THR A O 1
ATOM 1719 N N . VAL A 1 212 ? -5.806 -7.539 5.195 1.00 94.44 212 VAL A N 1
ATOM 1720 C CA . VAL A 1 212 ? -5.798 -8.339 6.429 1.00 94.44 212 VAL A CA 1
ATOM 1721 C C . VAL A 1 212 ? -7.117 -8.236 7.183 1.00 94.44 212 VAL A C 1
ATOM 1723 O O . VAL A 1 212 ? -7.841 -7.245 7.081 1.00 94.44 212 VAL A O 1
ATOM 1726 N N . LYS A 1 213 ? -7.423 -9.271 7.969 1.00 93.88 213 LYS A N 1
ATOM 1727 C CA . LYS A 1 213 ? -8.527 -9.267 8.933 1.00 93.88 213 LYS A CA 1
ATOM 1728 C C . LYS A 1 213 ? -7.986 -8.954 10.319 1.00 93.88 213 LYS A C 1
ATOM 1730 O O . LYS A 1 213 ? -7.085 -9.639 10.791 1.00 93.88 213 LYS A O 1
ATOM 1735 N N . VAL A 1 214 ? -8.559 -7.953 10.973 1.00 94.56 214 VAL A N 1
ATOM 1736 C CA . VAL A 1 214 ? -8.185 -7.540 12.329 1.00 94.56 214 VAL A CA 1
ATOM 1737 C C . VAL A 1 214 ? -9.420 -7.569 13.210 1.00 94.56 214 VAL A C 1
ATOM 1739 O O . VAL A 1 214 ? -10.481 -7.090 12.808 1.00 94.56 214 VAL A O 1
ATOM 1742 N N . THR A 1 215 ? -9.287 -8.099 14.422 1.00 95.25 215 THR A N 1
ATOM 1743 C CA . THR A 1 215 ? -10.350 -8.017 15.428 1.00 95.25 215 THR A CA 1
ATOM 1744 C C . THR A 1 215 ? -9.943 -7.024 16.503 1.00 95.25 215 THR A C 1
ATOM 1746 O O . THR A 1 215 ? -8.891 -7.175 17.122 1.00 95.25 215 THR A O 1
ATOM 1749 N N . ILE A 1 216 ? -10.787 -6.027 16.751 1.00 96.12 216 ILE A N 1
ATOM 1750 C CA . ILE A 1 216 ? -10.593 -5.035 17.808 1.00 96.12 216 ILE A CA 1
ATOM 1751 C C . ILE A 1 216 ? -11.670 -5.235 18.861 1.00 96.12 216 ILE A C 1
ATOM 1753 O O . ILE A 1 216 ? -12.861 -5.276 18.546 1.00 96.12 216 ILE A O 1
ATOM 1757 N N . LYS A 1 217 ? -11.247 -5.315 20.120 1.00 96.75 217 LYS A N 1
ATOM 1758 C CA . LYS A 1 217 ? -12.136 -5.268 21.279 1.00 96.75 217 LYS A CA 1
ATOM 1759 C C . LYS A 1 217 ? -11.842 -4.015 22.075 1.00 96.75 217 LYS A C 1
ATOM 1761 O O . LYS A 1 217 ? -10.681 -3.667 22.297 1.00 96.75 217 LYS A O 1
ATOM 1766 N N . GLY A 1 218 ? -12.890 -3.352 22.531 1.00 96.25 218 GLY A N 1
ATOM 1767 C CA . GLY A 1 218 ? -12.733 -2.102 23.250 1.00 96.25 218 GLY A CA 1
ATOM 1768 C C . GLY A 1 218 ? -13.985 -1.656 23.971 1.00 96.25 218 GLY A C 1
ATOM 1769 O O . GLY A 1 218 ? -14.961 -2.398 24.103 1.00 96.25 218 GLY A O 1
ATOM 1770 N N . ILE A 1 219 ? -13.926 -0.425 24.459 1.00 95.69 219 ILE A N 1
ATOM 1771 C CA . ILE A 1 219 ? -15.030 0.258 25.119 1.00 95.69 219 ILE A CA 1
ATOM 1772 C C . ILE A 1 219 ? -15.267 1.578 24.393 1.00 95.69 219 ILE A C 1
ATOM 1774 O O . ILE A 1 219 ? -14.330 2.342 24.195 1.00 95.69 219 ILE A O 1
ATOM 1778 N N . GLN A 1 220 ? -16.512 1.861 24.024 1.00 94.38 220 GLN A N 1
ATOM 1779 C CA . GLN A 1 220 ? -16.945 3.173 23.551 1.00 94.38 220 GLN A CA 1
ATOM 1780 C C . GLN A 1 220 ? -18.107 3.635 24.424 1.00 94.38 220 GLN A C 1
ATOM 1782 O O . GLN A 1 220 ? -19.068 2.893 24.615 1.00 94.38 220 GLN A O 1
ATOM 1787 N N . ASP A 1 221 ? -18.008 4.828 25.017 1.00 89.75 221 ASP A N 1
ATOM 1788 C CA . ASP A 1 221 ? -19.054 5.375 25.901 1.00 89.75 221 ASP A CA 1
ATOM 1789 C C . ASP A 1 221 ? -19.549 4.363 26.961 1.00 89.75 221 ASP A C 1
ATOM 1791 O O . ASP A 1 221 ? -20.744 4.200 27.211 1.00 89.75 221 ASP A O 1
ATOM 1795 N N . LYS 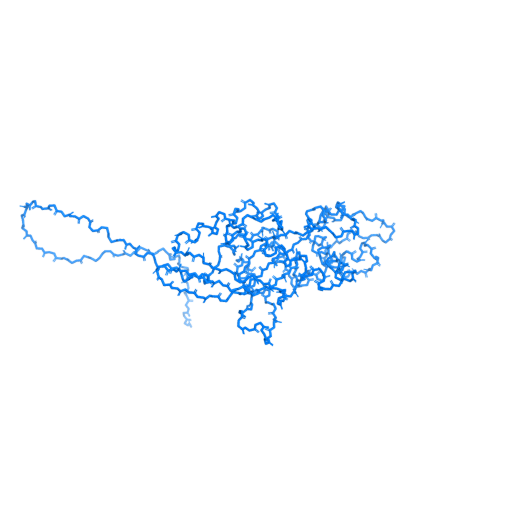A 1 222 ? -18.598 3.669 27.606 1.00 89.44 222 LYS A N 1
ATOM 1796 C CA . LYS A 1 222 ? -18.828 2.637 28.642 1.00 89.44 222 LYS A CA 1
ATOM 1797 C C . LYS A 1 222 ? -19.519 1.354 28.152 1.00 89.44 222 LYS A C 1
ATOM 1799 O O . LYS A 1 222 ? -19.847 0.503 28.976 1.00 89.44 222 LYS A O 1
ATOM 1804 N N . LYS A 1 223 ? -19.720 1.178 26.844 1.00 93.06 223 LYS A N 1
ATOM 1805 C CA . LYS A 1 223 ? -20.233 -0.060 26.244 1.00 93.06 223 LYS A CA 1
ATOM 1806 C C . LYS A 1 223 ? -19.097 -0.824 25.584 1.00 93.06 223 LYS A C 1
ATOM 1808 O O . LYS A 1 223 ? -18.300 -0.243 24.853 1.00 93.06 223 LYS A O 1
ATOM 1813 N N . SER A 1 224 ? -19.023 -2.125 25.842 1.00 95.50 224 SER A N 1
ATOM 1814 C CA . SER A 1 224 ? -18.065 -2.993 25.163 1.00 95.50 224 SER A CA 1
ATOM 1815 C C . SER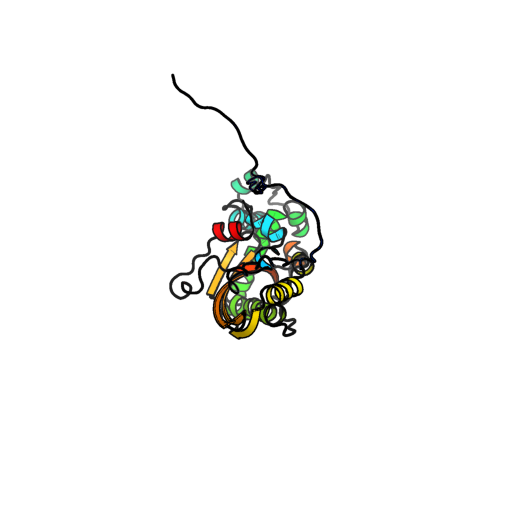 A 1 224 ? -18.454 -3.175 23.701 1.00 95.50 224 SER A C 1
ATOM 1817 O O . SER A 1 224 ? -19.632 -3.385 23.405 1.00 95.50 224 SER A O 1
ATOM 1819 N N . PHE A 1 225 ? -17.469 -3.185 22.813 1.00 94.81 225 PHE A N 1
ATOM 1820 C CA . PHE A 1 225 ? -17.652 -3.566 21.420 1.00 94.81 225 PHE A CA 1
ATOM 1821 C C . PHE A 1 225 ? -16.603 -4.593 20.995 1.00 94.81 225 PHE A C 1
ATOM 1823 O O . PHE A 1 225 ? -15.512 -4.684 21.565 1.00 94.81 225 PHE A O 1
ATOM 1830 N N . GLU A 1 226 ? -16.949 -5.333 19.949 1.00 95.25 226 GLU A N 1
ATOM 1831 C CA . GLU A 1 226 ? -16.045 -6.187 19.193 1.00 95.25 226 GLU A CA 1
ATOM 1832 C C . GLU A 1 226 ? -16.307 -5.941 17.708 1.00 95.25 226 GLU A C 1
ATOM 1834 O O . GLU A 1 226 ? -17.451 -6.005 17.252 1.00 95.25 226 GLU A O 1
ATOM 1839 N N . LYS A 1 227 ? -15.254 -5.603 16.964 1.00 92.75 227 LYS A N 1
ATOM 1840 C CA . LYS A 1 227 ? -15.329 -5.283 15.539 1.00 92.75 227 LYS A CA 1
ATOM 1841 C C . LYS A 1 227 ? -14.315 -6.111 14.774 1.00 92.75 227 LYS A C 1
ATOM 1843 O O . LYS A 1 227 ? -13.142 -6.153 15.132 1.00 92.75 227 LYS A O 1
ATOM 1848 N N . ASN A 1 228 ? -14.786 -6.742 13.706 1.00 92.69 228 ASN A N 1
ATOM 1849 C CA . ASN A 1 228 ? -13.935 -7.363 12.703 1.00 92.69 228 ASN A CA 1
ATOM 1850 C C . ASN A 1 228 ? -13.791 -6.390 11.543 1.00 92.69 228 ASN A C 1
ATOM 1852 O O . ASN A 1 228 ? -14.783 -6.044 10.902 1.00 92.69 228 ASN A O 1
ATOM 1856 N N . LEU A 1 229 ? -12.563 -5.959 11.290 1.00 92.50 229 LEU A N 1
ATOM 1857 C CA . LEU A 1 229 ? -12.229 -5.046 10.214 1.00 92.50 229 LEU A CA 1
ATOM 1858 C C . LEU A 1 229 ? -11.428 -5.774 9.148 1.00 92.50 229 LEU A C 1
ATOM 1860 O O . LEU A 1 229 ? -10.550 -6.587 9.430 1.00 92.50 229 LEU A O 1
ATOM 1864 N N . ALA A 1 230 ? -11.752 -5.436 7.914 1.00 92.88 230 ALA A N 1
ATOM 1865 C CA . ALA A 1 230 ? -10.895 -5.646 6.773 1.00 92.88 230 ALA A CA 1
ATOM 1866 C C . ALA A 1 230 ? -10.033 -4.392 6.642 1.00 92.88 230 ALA A C 1
ATOM 1868 O O . ALA A 1 230 ? -10.599 -3.299 6.669 1.00 92.88 230 ALA A O 1
ATOM 1869 N N . LEU A 1 231 ? -8.717 -4.525 6.504 1.00 95.19 231 LEU A N 1
ATOM 1870 C CA . LEU A 1 231 ? -7.820 -3.392 6.270 1.00 95.19 231 LEU A CA 1
ATOM 1871 C C . LEU A 1 231 ? -6.971 -3.654 5.038 1.00 95.19 231 LEU A C 1
ATOM 1873 O O . LEU A 1 231 ? -6.344 -4.707 4.952 1.00 95.19 231 LEU A O 1
ATOM 1877 N N . ASP A 1 232 ? -6.944 -2.686 4.130 1.00 95.81 232 ASP A N 1
ATOM 1878 C CA . ASP A 1 232 ? -6.098 -2.685 2.942 1.00 95.81 232 ASP A CA 1
ATOM 1879 C C . ASP A 1 232 ? -4.869 -1.816 3.230 1.00 95.81 232 ASP A C 1
ATOM 1881 O O . ASP A 1 232 ? -4.994 -0.616 3.476 1.00 95.81 232 ASP A O 1
ATOM 1885 N N . PHE A 1 233 ? -3.685 -2.426 3.208 1.00 97.12 233 PHE A N 1
ATOM 1886 C CA . PHE A 1 233 ? -2.401 -1.738 3.310 1.00 97.12 233 PHE A CA 1
ATOM 1887 C C . PHE A 1 233 ? -1.780 -1.619 1.923 1.00 97.12 233 PHE A C 1
ATOM 1889 O O . PHE A 1 233 ? -1.554 -2.630 1.255 1.00 97.12 233 PHE A O 1
ATOM 1896 N N . TYR A 1 234 ? -1.479 -0.389 1.514 1.00 96.81 234 TYR A N 1
ATOM 1897 C CA . TYR A 1 234 ? -0.865 -0.087 0.227 1.00 96.81 234 TYR A CA 1
ATOM 1898 C C . TYR A 1 234 ? 0.637 0.030 0.432 1.00 96.81 234 TYR A C 1
ATOM 1900 O O . TYR A 1 234 ? 1.112 0.972 1.073 1.00 96.81 234 TYR A O 1
ATOM 1908 N N . PHE A 1 235 ? 1.371 -0.935 -0.101 1.00 95.81 235 PHE A N 1
ATOM 1909 C CA . PHE A 1 235 ? 2.819 -0.979 -0.080 1.00 95.81 235 PHE A CA 1
ATOM 1910 C C . PHE A 1 235 ? 3.379 -0.538 -1.419 1.00 95.81 235 PHE A C 1
ATOM 1912 O O . PHE A 1 235 ? 2.890 -0.939 -2.469 1.00 95.81 235 PHE A O 1
ATOM 1919 N N . SER A 1 236 ? 4.449 0.236 -1.381 1.00 94.50 236 SER A N 1
ATOM 1920 C CA . SER A 1 236 ? 5.256 0.524 -2.559 1.00 94.50 236 SER A CA 1
ATOM 1921 C C . SER A 1 236 ? 6.722 0.281 -2.227 1.00 94.50 236 SER A C 1
ATOM 1923 O O . SER A 1 236 ? 7.092 0.413 -1.055 1.00 94.50 236 SER A O 1
ATOM 1925 N N . PRO A 1 237 ? 7.576 -0.034 -3.215 1.00 92.25 237 PRO A N 1
ATOM 1926 C CA . PRO A 1 237 ? 9.003 -0.021 -2.992 1.00 92.25 237 PRO A CA 1
ATOM 1927 C C . PRO A 1 237 ? 9.489 1.344 -2.506 1.00 92.25 237 PRO A C 1
ATOM 1929 O O . PRO A 1 237 ? 8.834 2.362 -2.763 1.00 92.25 237 PRO A O 1
ATOM 1932 N N . SER A 1 238 ? 10.641 1.358 -1.840 1.00 91.44 238 SER A N 1
ATOM 1933 C CA . SER A 1 238 ? 11.269 2.581 -1.343 1.00 91.44 238 SER A CA 1
ATOM 1934 C C . SER A 1 238 ? 11.555 3.583 -2.459 1.00 91.44 238 SER A C 1
ATOM 1936 O O . SER A 1 238 ? 11.660 3.226 -3.639 1.00 91.44 238 SER A O 1
ATOM 1938 N N . ASP A 1 239 ? 11.712 4.854 -2.092 1.00 90.25 239 ASP A N 1
ATOM 1939 C CA . ASP A 1 239 ? 12.032 5.921 -3.049 1.00 90.25 239 ASP A CA 1
ATOM 1940 C C . ASP A 1 239 ? 13.300 5.620 -3.865 1.00 90.25 239 ASP A C 1
ATOM 1942 O O . ASP A 1 239 ? 13.341 5.883 -5.065 1.00 90.25 239 ASP A O 1
ATOM 1946 N N . GLU A 1 240 ? 14.316 4.991 -3.268 1.00 89.38 240 GLU A N 1
ATOM 1947 C CA . GLU A 1 240 ? 15.534 4.604 -3.990 1.00 89.38 240 GLU A CA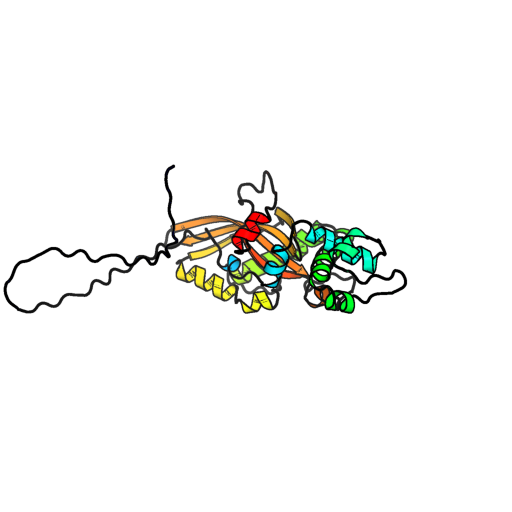 1
ATOM 1948 C C . GLU A 1 240 ? 15.255 3.595 -5.114 1.00 89.38 240 GLU A C 1
ATOM 1950 O O . GLU A 1 240 ? 15.859 3.683 -6.184 1.00 89.38 240 GLU A O 1
ATOM 1955 N N . ILE A 1 241 ? 14.331 2.654 -4.907 1.00 90.38 241 ILE A N 1
ATOM 1956 C CA . ILE A 1 241 ? 13.946 1.659 -5.919 1.00 90.38 241 ILE A CA 1
ATOM 1957 C C . ILE A 1 241 ? 13.050 2.309 -6.977 1.00 90.38 241 ILE A C 1
ATOM 1959 O O . ILE A 1 241 ? 13.303 2.171 -8.175 1.00 90.38 241 ILE A O 1
ATOM 1963 N N . LYS A 1 242 ? 12.034 3.070 -6.549 1.00 90.75 242 LYS A N 1
ATOM 1964 C CA . LYS A 1 242 ? 11.106 3.788 -7.442 1.00 90.75 242 LYS A CA 1
ATOM 1965 C C . LYS A 1 242 ? 11.803 4.784 -8.366 1.00 90.75 242 LYS A C 1
ATOM 1967 O O . LYS A 1 242 ? 11.334 4.983 -9.480 1.00 90.75 242 LYS A O 1
ATOM 1972 N N . ASN A 1 243 ? 12.925 5.356 -7.931 1.00 90.12 243 ASN A N 1
ATOM 1973 C CA . ASN A 1 243 ? 13.731 6.295 -8.715 1.00 90.12 243 ASN A CA 1
ATOM 1974 C C . ASN A 1 243 ? 14.848 5.600 -9.523 1.00 90.12 243 ASN A C 1
ATOM 1976 O O . ASN A 1 243 ? 15.653 6.264 -10.178 1.00 90.12 243 ASN A O 1
ATOM 1980 N N . GLY A 1 244 ? 14.944 4.266 -9.463 1.00 85.44 244 GLY A N 1
ATOM 1981 C CA . GLY A 1 244 ? 15.955 3.491 -10.185 1.00 85.44 244 GLY A CA 1
ATOM 1982 C C . GLY A 1 244 ? 17.385 3.652 -9.653 1.00 85.44 244 GLY A C 1
ATOM 1983 O O . GLY A 1 244 ? 18.333 3.372 -10.386 1.00 85.44 244 GLY A O 1
ATOM 1984 N N . VAL A 1 245 ? 17.545 4.117 -8.408 1.00 86.38 245 VAL A N 1
ATOM 1985 C CA . VAL A 1 245 ? 18.839 4.305 -7.727 1.00 86.38 245 VAL A CA 1
ATOM 1986 C C . VAL A 1 245 ? 19.328 2.991 -7.122 1.00 86.38 245 VAL A C 1
ATOM 1988 O O . VAL A 1 245 ? 20.487 2.622 -7.308 1.00 86.38 245 VAL A O 1
ATOM 1991 N N . LYS A 1 246 ? 18.446 2.269 -6.422 1.00 82.44 246 LYS A N 1
ATOM 1992 C CA . LYS A 1 246 ? 18.735 0.944 -5.869 1.00 82.44 246 LYS A CA 1
ATOM 1993 C C . LYS A 1 246 ? 18.341 -0.137 -6.876 1.00 82.44 246 LYS A C 1
ATOM 1995 O O . LYS A 1 246 ? 17.197 -0.190 -7.319 1.00 82.44 246 LYS A O 1
ATOM 2000 N N . ASN A 1 247 ? 19.284 -1.021 -7.198 1.00 68.62 247 ASN A N 1
ATOM 2001 C CA . ASN A 1 247 ? 19.094 -2.136 -8.130 1.00 68.62 247 ASN A CA 1
ATOM 2002 C C . ASN A 1 247 ? 19.718 -3.459 -7.647 1.00 68.62 247 ASN A C 1
ATOM 2004 O O . ASN A 1 247 ? 19.930 -4.358 -8.462 1.00 68.62 247 ASN A O 1
ATOM 2008 N N . ASP A 1 248 ? 20.049 -3.576 -6.356 1.00 67.75 248 ASP A N 1
ATOM 2009 C CA . ASP A 1 248 ? 20.527 -4.848 -5.814 1.00 67.75 248 ASP A CA 1
ATOM 2010 C C . ASP A 1 248 ? 19.403 -5.892 -5.722 1.00 67.75 248 ASP A C 1
ATOM 2012 O O . ASP A 1 248 ? 18.213 -5.580 -5.684 1.00 67.75 248 ASP A O 1
ATOM 2016 N N . ASP A 1 249 ? 19.805 -7.159 -5.726 1.00 64.75 249 ASP A N 1
ATOM 2017 C CA . ASP A 1 249 ? 18.931 -8.329 -5.728 1.00 64.75 249 ASP A CA 1
ATOM 2018 C C . ASP A 1 249 ? 18.473 -8.738 -4.320 1.00 64.75 249 ASP A C 1
ATOM 2020 O O . ASP A 1 249 ? 17.695 -9.683 -4.165 1.00 64.75 249 ASP A O 1
ATOM 2024 N N . LYS A 1 250 ? 18.899 -8.026 -3.268 1.00 73.94 250 LYS A N 1
ATOM 2025 C CA . LYS A 1 250 ? 18.652 -8.425 -1.880 1.00 73.94 250 LYS A CA 1
ATOM 2026 C C . LYS A 1 250 ? 17.457 -7.699 -1.294 1.00 73.94 250 LYS A C 1
ATOM 2028 O O . LYS A 1 250 ? 17.530 -6.520 -0.958 1.00 73.94 250 LYS A O 1
ATOM 2033 N N . LEU A 1 251 ? 16.400 -8.472 -1.048 1.00 75.06 251 LEU A N 1
ATOM 2034 C CA . LEU A 1 251 ? 15.244 -7.984 -0.312 1.00 75.06 251 LEU A CA 1
ATOM 2035 C C . LEU A 1 251 ? 15.638 -7.605 1.117 1.00 75.06 251 LEU A C 1
ATOM 2037 O O . LEU A 1 251 ? 16.029 -8.448 1.929 1.00 75.06 251 LEU A O 1
ATOM 2041 N N . SER A 1 252 ? 15.470 -6.335 1.436 1.00 80.25 252 SER A N 1
ATOM 2042 C CA . SER A 1 252 ? 15.613 -5.767 2.765 1.00 80.25 252 SER A CA 1
ATOM 2043 C C . SER A 1 252 ? 14.246 -5.450 3.358 1.00 80.25 252 SER A C 1
ATOM 2045 O O . SER A 1 252 ? 13.293 -5.104 2.661 1.00 80.25 252 SER A O 1
ATOM 2047 N N . ASP A 1 253 ? 14.168 -5.451 4.689 1.00 74.12 253 ASP A N 1
ATOM 2048 C CA . ASP A 1 253 ? 13.004 -4.924 5.410 1.00 74.12 253 ASP A CA 1
ATOM 2049 C C . ASP A 1 253 ? 12.793 -3.426 5.134 1.00 74.12 253 ASP A C 1
ATOM 2051 O O . ASP A 1 253 ? 11.744 -2.889 5.472 1.00 74.12 253 ASP A O 1
ATOM 2055 N N . LYS A 1 254 ? 13.765 -2.743 4.514 1.00 82.00 254 LYS A N 1
ATOM 2056 C CA . LYS A 1 254 ? 13.673 -1.333 4.118 1.00 82.00 254 LYS A CA 1
ATOM 2057 C C . LYS A 1 254 ? 13.082 -1.079 2.741 1.00 82.00 254 LYS A C 1
ATOM 2059 O O . LYS A 1 254 ? 12.799 0.067 2.419 1.00 82.00 254 LYS A O 1
ATOM 2064 N N . ASP A 1 255 ? 12.861 -2.130 1.965 1.00 87.25 255 ASP A N 1
ATOM 2065 C CA . ASP A 1 255 ? 12.566 -1.962 0.546 1.00 87.25 255 ASP A CA 1
ATOM 2066 C C . ASP A 1 255 ? 11.109 -1.666 0.260 1.00 87.25 255 ASP A C 1
ATOM 2068 O O . ASP A 1 255 ? 10.813 -1.285 -0.858 1.00 87.25 255 ASP A O 1
ATOM 2072 N N . PHE A 1 256 ? 10.221 -1.808 1.244 1.00 91.50 256 PHE A N 1
ATOM 2073 C CA . PHE A 1 256 ? 8.799 -1.522 1.097 1.00 91.50 256 PHE A CA 1
ATOM 2074 C C . PHE A 1 256 ? 8.303 -0.582 2.185 1.00 91.50 256 PHE A C 1
ATOM 2076 O O . PHE A 1 256 ? 8.601 -0.749 3.373 1.00 91.50 256 PHE A O 1
ATOM 2083 N N . GLU A 1 257 ? 7.477 0.360 1.768 1.00 94.75 257 GLU A N 1
ATOM 2084 C CA . GLU A 1 257 ? 6.944 1.443 2.575 1.00 94.75 257 GLU A CA 1
ATOM 2085 C C . GLU A 1 257 ? 5.419 1.384 2.560 1.00 94.75 257 GLU A C 1
ATOM 2087 O O . GLU A 1 257 ? 4.809 1.116 1.524 1.00 94.75 257 GLU A O 1
ATOM 2092 N N . ILE A 1 258 ? 4.796 1.637 3.710 1.00 96.75 258 ILE A N 1
ATOM 2093 C CA . ILE A 1 258 ? 3.350 1.838 3.794 1.00 96.75 258 ILE A CA 1
ATOM 2094 C C . ILE A 1 258 ? 3.056 3.240 3.262 1.00 96.75 258 ILE A C 1
ATOM 2096 O O . ILE A 1 258 ? 3.538 4.239 3.803 1.00 96.75 258 ILE A O 1
ATOM 2100 N N . MET A 1 259 ? 2.253 3.291 2.206 1.00 95.56 259 MET A N 1
ATOM 2101 C CA . MET A 1 259 ? 1.879 4.513 1.496 1.00 95.56 259 MET A CA 1
ATOM 2102 C C . MET A 1 259 ? 0.474 4.997 1.858 1.00 95.56 259 MET A C 1
ATOM 2104 O O . MET A 1 259 ? 0.163 6.177 1.695 1.00 95.56 259 MET A O 1
ATOM 2108 N N . ALA A 1 260 ? -0.402 4.076 2.255 1.00 96.06 260 ALA A N 1
ATOM 2109 C CA . ALA A 1 260 ? -1.782 4.349 2.631 1.00 96.06 260 ALA A CA 1
ATOM 2110 C C . ALA A 1 260 ? -2.388 3.141 3.349 1.00 96.06 260 ALA A C 1
ATOM 2112 O O . ALA A 1 260 ? -1.924 2.007 3.187 1.00 96.06 260 ALA A O 1
ATOM 2113 N N . ILE A 1 261 ? -3.454 3.396 4.105 1.00 96.50 261 ILE A N 1
ATOM 2114 C CA . ILE A 1 261 ? -4.278 2.372 4.743 1.00 96.50 261 ILE A CA 1
ATOM 2115 C C . ILE A 1 261 ? -5.738 2.773 4.573 1.00 96.50 261 ILE A C 1
ATOM 2117 O O . ILE A 1 261 ? -6.085 3.944 4.728 1.00 96.50 261 ILE A O 1
ATOM 2121 N N . SER A 1 262 ? -6.593 1.807 4.265 1.00 94.12 262 SER A N 1
ATOM 2122 C CA . SER A 1 262 ? -8.041 2.000 4.255 1.00 94.12 262 SER A CA 1
ATOM 2123 C C . SER A 1 262 ? -8.749 0.819 4.895 1.00 94.12 262 SER A C 1
ATOM 2125 O O . SER A 1 262 ? -8.189 -0.273 5.016 1.00 94.12 262 SER A O 1
ATOM 2127 N N . THR A 1 263 ? -10.021 0.990 5.245 1.00 91.38 263 THR A N 1
ATOM 2128 C CA . THR A 1 263 ? -10.882 -0.178 5.419 1.00 91.38 263 THR A CA 1
ATOM 2129 C C . THR A 1 263 ? -10.942 -0.957 4.101 1.00 91.38 263 THR A C 1
ATOM 2131 O O . THR A 1 263 ? -10.824 -0.388 3.009 1.00 91.38 263 THR A O 1
ATOM 2134 N N . GLY A 1 264 ? -11.132 -2.268 4.184 1.00 84.06 264 GLY A N 1
ATOM 2135 C CA . GLY A 1 264 ? -11.068 -3.158 3.035 1.00 84.06 264 GLY A CA 1
ATOM 2136 C C . GLY A 1 264 ? -12.172 -2.902 2.017 1.00 84.06 264 GLY A C 1
ATOM 2137 O O . GLY A 1 264 ? -13.305 -2.557 2.370 1.00 84.06 264 GLY A O 1
ATOM 2138 N N . THR A 1 265 ? -11.869 -3.086 0.735 1.00 84.31 265 THR A N 1
ATOM 2139 C CA . THR A 1 265 ? -12.882 -3.053 -0.344 1.00 84.31 265 THR A CA 1
ATOM 2140 C C . THR A 1 265 ? -13.877 -4.223 -0.269 1.00 84.31 265 THR A C 1
ATOM 2142 O O . THR A 1 265 ? -14.989 -4.150 -0.809 1.00 84.31 265 THR A O 1
ATOM 2145 N N . VAL A 1 266 ? -13.505 -5.274 0.469 1.00 80.88 266 VAL A N 1
ATOM 2146 C CA . VAL A 1 266 ? -14.329 -6.438 0.803 1.00 80.88 266 VAL A CA 1
ATOM 2147 C C . VAL A 1 266 ? -14.588 -6.460 2.321 1.00 80.88 266 VAL A C 1
ATOM 2149 O O . VAL A 1 266 ? -13.647 -6.295 3.095 1.00 80.88 266 VAL A O 1
ATOM 2152 N N . PRO A 1 267 ? -15.835 -6.675 2.777 1.00 80.50 267 PRO A N 1
ATOM 2153 C CA . PRO A 1 267 ? -16.148 -6.853 4.197 1.00 80.50 267 PRO A CA 1
ATOM 2154 C C . PRO A 1 267 ? -15.454 -8.069 4.839 1.00 80.50 267 PRO A C 1
ATOM 2156 O O . PRO A 1 267 ? -15.325 -9.125 4.216 1.00 80.50 267 PRO A O 1
ATOM 2159 N N . ALA A 1 268 ? -15.058 -7.943 6.110 1.00 82.31 268 ALA A N 1
ATOM 2160 C CA . ALA A 1 268 ? -14.279 -8.950 6.847 1.00 82.31 268 ALA A CA 1
ATOM 2161 C C . ALA A 1 268 ? -14.981 -10.312 7.035 1.00 82.31 268 ALA A C 1
ATOM 2163 O O . ALA A 1 268 ? -14.325 -11.331 7.264 1.00 82.31 268 ALA A O 1
ATOM 2164 N N . ASP A 1 269 ? -16.312 -10.334 6.981 1.00 80.06 269 ASP A N 1
ATOM 2165 C CA . ASP A 1 269 ? -17.160 -11.527 7.076 1.00 80.06 269 ASP A CA 1
ATOM 2166 C C . ASP A 1 269 ? -17.222 -12.321 5.762 1.00 80.06 269 ASP A C 1
ATOM 2168 O O . ASP A 1 269 ? -17.587 -13.493 5.772 1.00 80.06 269 ASP A O 1
ATOM 2172 N N . LYS A 1 270 ? -16.826 -11.719 4.634 1.00 78.69 270 LYS A N 1
ATOM 2173 C CA . LYS A 1 270 ? -16.824 -12.376 3.316 1.00 78.69 270 LYS A CA 1
ATOM 2174 C C . LYS A 1 270 ? -15.488 -13.002 2.936 1.00 78.69 270 LYS A C 1
ATOM 2176 O O . LYS A 1 270 ? -15.438 -13.806 2.006 1.00 78.69 270 LYS A O 1
ATOM 2181 N N . PHE A 1 271 ? -14.434 -12.682 3.678 1.00 78.88 271 PHE A N 1
ATOM 2182 C CA . PHE A 1 271 ? -13.065 -13.128 3.422 1.00 78.88 271 PHE A CA 1
ATOM 2183 C C . PHE A 1 271 ? -12.923 -14.643 3.285 1.00 78.88 271 PHE A C 1
ATOM 2185 O O . PHE A 1 271 ? -12.244 -15.109 2.377 1.00 78.88 271 PHE A O 1
ATOM 2192 N N . ASP A 1 272 ? -13.622 -15.401 4.129 1.00 70.94 272 ASP A N 1
ATOM 2193 C CA . ASP A 1 272 ? -13.511 -16.863 4.185 1.00 70.94 272 ASP A CA 1
ATOM 2194 C C . ASP A 1 272 ? -14.254 -17.567 3.027 1.00 70.94 272 ASP A C 1
ATOM 2196 O O . ASP A 1 272 ? -14.195 -18.786 2.890 1.00 70.94 272 ASP A O 1
ATOM 2200 N N . THR A 1 273 ? -14.968 -16.805 2.188 1.00 70.50 273 THR A N 1
ATOM 2201 C CA . THR A 1 273 ? -15.799 -17.338 1.094 1.00 70.50 273 THR A CA 1
ATOM 2202 C C . THR A 1 273 ? -15.387 -16.823 -0.280 1.00 70.50 273 THR A C 1
ATOM 2204 O O . THR A 1 273 ? -15.395 -17.585 -1.245 1.00 70.50 273 THR A O 1
ATOM 2207 N N . TYR A 1 274 ? -15.040 -15.538 -0.392 1.00 70.88 274 TYR A N 1
ATOM 2208 C CA . TYR A 1 274 ? -14.661 -14.916 -1.653 1.00 70.88 274 TYR A CA 1
ATOM 2209 C C . TYR A 1 274 ? -13.920 -13.600 -1.416 1.00 70.88 274 TYR A C 1
ATOM 2211 O O . TYR A 1 274 ? -14.450 -12.677 -0.795 1.00 70.88 274 TYR A O 1
ATOM 2219 N N . PHE A 1 275 ? -12.726 -13.484 -1.992 1.00 79.38 275 PHE A N 1
ATOM 2220 C CA . PHE A 1 275 ? -11.969 -12.243 -2.017 1.00 79.38 275 PHE A CA 1
ATOM 2221 C C . PHE A 1 275 ? -11.819 -11.753 -3.464 1.00 79.38 275 PHE A C 1
ATOM 2223 O O . PHE A 1 275 ? -11.238 -12.435 -4.307 1.00 79.38 275 PHE A O 1
ATOM 2230 N N . LYS A 1 276 ? -12.342 -10.556 -3.749 1.00 84.38 276 LYS A N 1
ATOM 2231 C CA . LYS A 1 276 ? -12.098 -9.818 -4.994 1.00 84.38 276 LYS A CA 1
ATOM 2232 C C . LYS A 1 276 ? -11.928 -8.349 -4.662 1.00 84.38 276 LYS A C 1
ATOM 2234 O O . LYS A 1 276 ? -12.893 -7.693 -4.277 1.00 84.38 276 LYS A O 1
ATOM 2239 N N . TYR A 1 277 ? -10.712 -7.858 -4.832 1.00 88.12 277 TYR A N 1
ATOM 2240 C CA . TYR A 1 277 ? -10.413 -6.452 -4.640 1.00 88.12 277 TYR A CA 1
ATOM 2241 C C . TYR A 1 277 ? -11.165 -5.583 -5.652 1.00 88.12 277 TYR A C 1
ATOM 2243 O O . TYR A 1 277 ? -11.256 -5.915 -6.836 1.00 88.12 277 TYR A O 1
ATOM 2251 N N . ASP A 1 278 ? -11.724 -4.482 -5.164 1.00 90.44 278 ASP A N 1
ATOM 2252 C CA . ASP A 1 278 ? -12.542 -3.559 -5.946 1.00 90.44 278 ASP A CA 1
ATOM 2253 C C . ASP A 1 278 ? -11.849 -2.195 -6.005 1.00 90.44 278 ASP A C 1
ATOM 2255 O O . ASP A 1 278 ? -11.967 -1.370 -5.096 1.00 90.44 278 ASP A O 1
ATOM 2259 N N . ILE A 1 279 ? -11.095 -1.970 -7.085 1.00 90.38 279 ILE A N 1
ATOM 2260 C CA . ILE A 1 279 ? -10.323 -0.737 -7.268 1.00 90.38 279 ILE A CA 1
ATOM 2261 C C . ILE A 1 279 ? -11.223 0.504 -7.320 1.00 90.38 279 ILE A C 1
ATOM 2263 O O . ILE A 1 279 ? -10.815 1.563 -6.855 1.00 90.38 279 ILE A O 1
ATOM 2267 N N . SER A 1 280 ? -12.454 0.393 -7.827 1.00 91.06 280 SER A N 1
ATOM 2268 C CA . SER A 1 280 ? -13.392 1.518 -7.880 1.00 91.06 280 SER A CA 1
ATOM 2269 C C . SER A 1 280 ? -13.809 1.947 -6.476 1.00 91.06 280 SER A C 1
ATOM 2271 O O . SER A 1 280 ? -13.793 3.137 -6.173 1.00 91.06 280 SER A O 1
ATOM 2273 N N . LYS A 1 281 ? -14.083 0.990 -5.581 1.00 91.25 281 LYS A N 1
ATOM 2274 C CA . LYS A 1 281 ? -14.336 1.298 -4.164 1.00 91.25 281 LYS A CA 1
ATOM 2275 C C . LYS A 1 281 ? -13.113 1.865 -3.456 1.00 91.25 281 LYS A C 1
ATOM 2277 O O . LYS A 1 281 ? -13.260 2.739 -2.609 1.00 91.25 281 LYS A O 1
ATOM 2282 N N . ALA A 1 282 ? -11.912 1.383 -3.777 1.00 91.50 282 ALA A N 1
ATOM 2283 C CA . ALA A 1 282 ? -10.685 1.963 -3.233 1.00 91.50 282 ALA A CA 1
ATOM 2284 C C . ALA A 1 282 ? -10.531 3.438 -3.643 1.00 91.50 282 ALA A C 1
ATOM 2286 O O . ALA A 1 282 ? -10.270 4.289 -2.793 1.00 91.50 282 ALA A O 1
ATOM 2287 N N . LYS A 1 283 ? -10.770 3.753 -4.925 1.00 92.00 283 LYS A N 1
ATOM 2288 C CA . LYS A 1 283 ? -10.781 5.132 -5.438 1.00 92.00 283 LYS A CA 1
ATOM 2289 C C . LYS A 1 283 ? -11.809 5.995 -4.699 1.00 92.00 283 LYS A C 1
ATOM 2291 O O . LYS A 1 283 ? -11.450 7.068 -4.223 1.00 92.00 283 LYS A O 1
ATOM 2296 N N . GLU A 1 284 ? -13.034 5.498 -4.511 1.00 91.56 284 GLU A N 1
ATOM 2297 C CA . GLU A 1 284 ? -14.093 6.196 -3.766 1.00 91.56 284 GLU A CA 1
ATOM 2298 C C . GLU A 1 284 ? -13.659 6.553 -2.335 1.00 91.56 284 GLU A C 1
ATOM 2300 O O . GLU A 1 284 ? -13.777 7.710 -1.929 1.00 91.56 284 GLU A O 1
ATOM 2305 N N . LYS A 1 285 ? -13.084 5.597 -1.590 1.00 89.31 285 LYS A N 1
ATOM 2306 C CA . LYS A 1 285 ? -12.613 5.821 -0.209 1.00 89.31 285 LYS A CA 1
ATOM 2307 C C . LYS A 1 285 ? -11.526 6.887 -0.113 1.00 89.31 285 LYS A C 1
ATOM 2309 O O . LYS A 1 285 ? -11.490 7.648 0.849 1.00 89.31 285 LYS A O 1
ATOM 2314 N N . PHE A 1 286 ? -10.663 6.970 -1.121 1.00 90.50 286 PHE A N 1
ATOM 2315 C CA . PHE A 1 286 ? -9.617 7.989 -1.195 1.00 90.50 286 PHE A CA 1
ATOM 2316 C C . PHE A 1 286 ? -10.071 9.309 -1.831 1.00 90.50 286 PHE A C 1
ATOM 2318 O O . PHE A 1 286 ? -9.265 10.240 -1.939 1.00 90.50 286 PHE A O 1
ATOM 2325 N N . GLY A 1 287 ? -11.344 9.413 -2.229 1.00 88.31 287 GLY A N 1
ATOM 2326 C CA . GLY A 1 287 ? -11.902 10.594 -2.885 1.00 88.31 287 GLY A CA 1
ATOM 2327 C C . GLY A 1 287 ? -11.339 10.832 -4.288 1.00 88.31 287 GLY A C 1
ATOM 2328 O O . GLY A 1 287 ? -11.160 11.981 -4.686 1.00 88.31 287 GLY A O 1
ATOM 2329 N N . ILE A 1 288 ? -11.010 9.761 -5.010 1.00 87.81 288 ILE A N 1
ATOM 2330 C CA . ILE A 1 288 ? -10.512 9.789 -6.387 1.00 87.81 288 ILE A CA 1
ATOM 2331 C C . ILE A 1 288 ? -11.712 9.574 -7.317 1.00 87.81 288 ILE A C 1
ATOM 2333 O O . ILE A 1 288 ? -12.369 8.535 -7.248 1.00 87.81 288 ILE A O 1
ATOM 2337 N N . SER A 1 289 ? -12.005 10.579 -8.146 1.00 74.94 289 SER A N 1
ATOM 2338 C CA . SER A 1 289 ? -13.097 10.590 -9.133 1.00 74.94 289 SER A CA 1
ATOM 2339 C C . SER A 1 289 ? -12.704 9.951 -10.456 1.00 74.94 289 SER A C 1
ATOM 2341 O O . SER A 1 289 ? -11.581 10.275 -10.908 1.00 74.94 289 SER A O 1
#

Sequence (289 aa):
MKKKQIISILLASTLVLSVAGCGNVESKDRENASQQTAVEVVKEEAFATIPEEKLVTNYIKTKLSQEDSFEQNSVDFINLYINDKVNKSLISKYNLEYDPKTVYKLTDLHSKYPELFESGITRLYTLFYQQTYGQDEFVNKKLLKKINGYLSDVWNNEKNNDYILATEFSEKHPKETFQKYLIENKIEVKNITYPTFVTGFNFVPGADVATVKVTIKGIQDKKSFEKNLALDFYFSPSDEIKNGVKNDDKLSDKDFEIMAISTGTVPADKFDTYFKYDISKAKEKFGIS